Protein AF-A0A645APT9-F1 (afdb_monomer)

Secondary structure (DSSP, 8-state):
-EE--TTS--EEEEEGGG-HHIIIIIIIT-SS---GGGGSTT---EEE-EEEEE--EEETTTTEEEPPEEEE--BPPBSB--TTSTTB-TT--EEEETTEEEE---GGGGTEEETTTTEEE--HHHH-S-EEE-S-EEE--EEE-TTT--EEEPPPEEE-----SS--------HHHHHHHHHHHHHHHHHHHHH--

Mean predicted aligned error: 6.34 Å

Organism: NCBI:txid1076179

Solvent-accessible surface area (backbone atoms only — not comparable to full-atom values): 12090 Å² total; per-residue (Å²): 89,76,46,84,44,97,90,74,70,23,29,38,33,37,50,39,49,63,32,63,50,54,46,47,41,13,68,71,65,62,75,43,92,61,67,76,66,35,81,40,78,92,72,83,51,67,37,78,37,57,43,82,75,40,72,59,41,76,41,80,90,80,70,44,72,47,67,63,36,70,43,72,70,24,65,50,38,73,52,33,66,48,87,87,47,93,70,46,33,93,75,36,29,31,37,79,53,96,95,46,76,49,76,63,76,65,55,64,84,72,40,34,76,35,76,42,73,36,22,22,53,57,60,42,89,81,69,39,96,44,82,39,80,55,81,60,46,77,46,68,57,73,48,83,40,90,90,69,75,44,76,52,72,52,78,66,44,79,46,67,75,78,70,48,94,68,81,94,80,82,89,73,86,54,76,62,54,56,56,52,54,52,50,50,53,51,52,56,49,52,46,44,78,71,67,67,122

Sequence (197 aa):
MIKIDKNGDSRILIDAYYDSFSYHYGKLLGFIDYNNDFSKNNTGIFTPIYLALNRGLFLPVDKISLPFEKYETGKLLSGNGNPKSKEYNSLTDYALKDNVLEIRIPWALLNVMDPSQKMVMDDLYKYGIKPYSIEGFYSGLIILSEEKKQLINNDMIFYSWNNWEEPQYHERLKKSYYVMKDYYKYISKYFKDKLGE

Nearest PDB structures (foldseek):
  6i9r-assembly1_a  TM=2.570E-01  e=6.044E+00  Homo sapiens
  9b3i-assembly1_E  TM=2.483E-01  e=7.283E+00  Saccharomyces cerevisiae

Foldseek 3Di:
DWDDDPVQFTWQWDQLQQQLCLCPCPVPVNQDPHDPCSVPPPPPDTHFHKDWPDGFDQDPVVRDTDHTDIDRPGRAAEWDCDLPDPGHDVRHQWYDDDPDIDGHDDCVSVQQPDLLQQWGQDRCNPPNRDTDHDQFDWDWDWDADPVPNDTPTDGTDTDGDHRDPDDDDDDDDDPVVVVVVVVVVVVVVVCCVPVPD

Radius of gyration: 23.36 Å; Cα contacts (8 Å, |Δi|>4): 284; chains: 1; bounding box: 48×65×63 Å

Structure (mmCIF, N/CA/C/O backbone):
data_AF-A0A645APT9-F1
#
_entry.id   AF-A0A645APT9-F1
#
loop_
_atom_site.group_PDB
_atom_site.id
_atom_site.type_symbol
_atom_site.label_atom_id
_atom_site.label_alt_id
_atom_site.label_comp_id
_atom_site.label_asym_id
_atom_site.label_entity_id
_atom_site.label_seq_id
_atom_site.pdbx_PDB_ins_code
_atom_site.Cartn_x
_atom_site.Cartn_y
_atom_site.Cartn_z
_atom_site.occupancy
_atom_site.B_iso_or_equiv
_atom_site.auth_seq_id
_atom_site.auth_comp_id
_atom_site.auth_asym_id
_atom_site.auth_atom_id
_atom_site.pdbx_PDB_model_num
ATOM 1 N N . MET A 1 1 ? 3.368 -11.187 -5.169 1.00 92.19 1 MET A N 1
ATOM 2 C CA . MET A 1 1 ? 3.486 -12.356 -4.269 1.00 92.19 1 MET A CA 1
ATOM 3 C C . MET A 1 1 ? 3.323 -11.908 -2.825 1.00 92.19 1 MET A C 1
ATOM 5 O O . MET A 1 1 ? 3.922 -10.914 -2.447 1.00 92.19 1 MET A O 1
ATOM 9 N N . ILE A 1 2 ? 2.546 -12.627 -2.017 1.00 94.12 2 ILE A N 1
ATOM 10 C CA . ILE A 1 2 ? 2.418 -12.363 -0.577 1.00 94.12 2 ILE A CA 1
ATOM 11 C C . ILE A 1 2 ? 3.064 -13.532 0.159 1.00 94.12 2 ILE A C 1
ATOM 13 O O . ILE A 1 2 ? 2.682 -14.680 -0.057 1.00 94.12 2 ILE A O 1
ATOM 17 N N . LYS A 1 3 ? 4.049 -13.244 1.006 1.00 94.00 3 LYS A N 1
ATOM 18 C CA . LYS A 1 3 ? 4.723 -14.220 1.861 1.00 94.00 3 LYS A CA 1
ATOM 19 C C . LYS A 1 3 ? 4.275 -13.988 3.298 1.00 94.00 3 LYS A C 1
ATOM 21 O O . LYS A 1 3 ? 4.430 -12.881 3.806 1.00 94.00 3 LYS A O 1
ATOM 26 N N . ILE A 1 4 ? 3.775 -15.032 3.952 1.00 92.44 4 ILE A N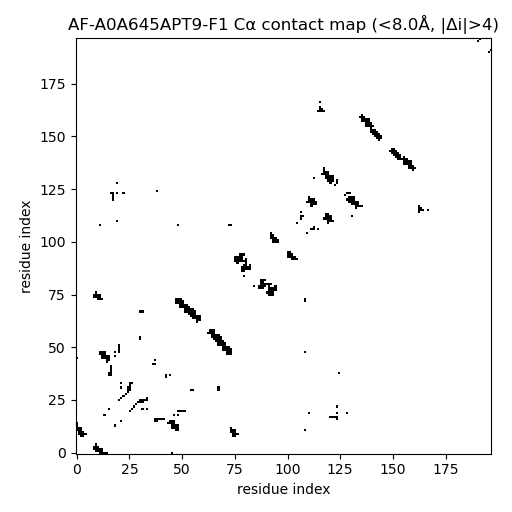 1
ATOM 27 C CA . ILE A 1 4 ? 3.509 -15.040 5.393 1.00 92.44 4 ILE A CA 1
ATOM 28 C C . ILE A 1 4 ? 4.487 -16.013 6.047 1.00 92.44 4 ILE A C 1
ATOM 30 O O . ILE A 1 4 ? 4.552 -17.178 5.661 1.00 92.44 4 ILE A O 1
ATOM 34 N N . ASP A 1 5 ? 5.269 -15.523 7.003 1.00 86.62 5 ASP A N 1
ATOM 35 C CA . ASP A 1 5 ? 6.334 -16.267 7.670 1.00 86.62 5 ASP A CA 1
ATOM 36 C C . ASP A 1 5 ? 6.102 -16.286 9.185 1.00 86.62 5 ASP A C 1
ATOM 38 O O . ASP A 1 5 ? 5.919 -15.237 9.808 1.00 86.62 5 ASP A O 1
ATOM 42 N N . LYS A 1 6 ? 6.151 -17.479 9.791 1.00 75.69 6 LYS A N 1
ATOM 43 C CA . LYS A 1 6 ? 6.008 -17.656 11.246 1.00 75.69 6 LYS A CA 1
ATOM 44 C C . LYS A 1 6 ? 7.131 -16.971 12.036 1.00 75.69 6 LYS A C 1
ATOM 46 O O . LYS A 1 6 ? 6.930 -16.630 13.196 1.00 75.69 6 LYS A O 1
ATOM 51 N N . ASN A 1 7 ? 8.296 -16.764 11.417 1.00 77.06 7 ASN A N 1
ATOM 52 C CA . ASN A 1 7 ? 9.495 -16.223 12.060 1.00 77.06 7 ASN A CA 1
ATOM 53 C C . ASN A 1 7 ? 9.613 -14.690 11.948 1.00 77.06 7 ASN A C 1
ATOM 55 O O . ASN A 1 7 ? 10.631 -14.131 12.350 1.00 77.06 7 ASN A O 1
ATOM 59 N N . GLY A 1 8 ? 8.589 -13.997 11.428 1.00 72.81 8 GLY A N 1
ATOM 60 C CA . GLY A 1 8 ? 8.522 -12.530 11.471 1.00 72.81 8 GLY A CA 1
ATOM 61 C C . GLY A 1 8 ? 9.039 -11.794 10.231 1.00 72.81 8 GLY A C 1
ATOM 62 O O . GLY A 1 8 ? 9.452 -10.644 10.344 1.00 72.81 8 GLY A O 1
ATOM 63 N N . ASP A 1 9 ? 8.970 -12.414 9.049 1.00 88.06 9 ASP A N 1
ATOM 64 C CA . ASP A 1 9 ? 9.361 -11.799 7.770 1.00 88.06 9 ASP A CA 1
ATOM 65 C C . ASP A 1 9 ? 8.244 -11.831 6.709 1.00 88.06 9 ASP A C 1
ATOM 67 O O . ASP A 1 9 ? 8.441 -12.179 5.539 1.00 88.06 9 ASP A O 1
ATOM 71 N N . SER A 1 10 ? 7.028 -11.515 7.152 1.00 95.06 10 SER A N 1
ATOM 72 C CA . SER A 1 10 ? 5.844 -11.457 6.295 1.00 95.06 10 SER A CA 1
ATOM 73 C C . SER A 1 10 ? 5.842 -10.180 5.458 1.00 95.06 10 SER A C 1
ATOM 75 O O . SER A 1 10 ? 6.017 -9.080 5.984 1.00 95.06 10 SER A O 1
ATOM 77 N N . ARG A 1 11 ? 5.639 -10.311 4.144 1.00 96.19 11 ARG A N 1
ATOM 78 C CA . ARG A 1 11 ? 5.695 -9.182 3.210 1.00 9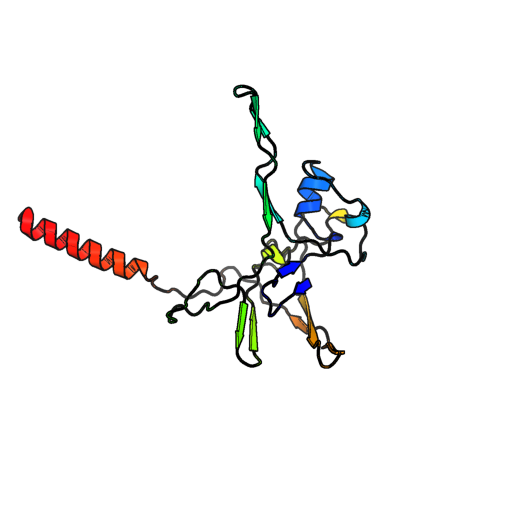6.19 11 ARG A CA 1
ATOM 79 C C . ARG A 1 11 ? 4.947 -9.424 1.902 1.00 96.19 11 ARG A C 1
ATOM 81 O O . ARG A 1 11 ? 4.768 -10.561 1.468 1.00 96.19 11 ARG A O 1
ATOM 88 N N . ILE A 1 12 ? 4.587 -8.336 1.239 1.00 97.06 12 ILE A N 1
ATOM 89 C CA . ILE A 1 12 ? 4.115 -8.288 -0.141 1.00 97.06 12 ILE A CA 1
ATOM 90 C C . ILE A 1 12 ? 5.274 -7.849 -1.030 1.00 97.06 12 ILE A C 1
ATOM 92 O O . ILE A 1 12 ? 5.950 -6.855 -0.767 1.00 97.06 12 ILE A O 1
ATOM 96 N N . LEU A 1 13 ? 5.489 -8.618 -2.086 1.00 97.00 13 LEU A N 1
ATOM 97 C CA . LEU A 1 13 ? 6.463 -8.364 -3.131 1.00 97.00 13 LEU A CA 1
ATOM 98 C C . LEU A 1 13 ? 5.732 -8.184 -4.457 1.00 97.00 13 LEU A C 1
ATOM 100 O O . LEU A 1 13 ? 4.727 -8.858 -4.716 1.00 97.00 13 LEU A O 1
ATOM 104 N N . ILE A 1 14 ? 6.263 -7.324 -5.309 1.00 96.81 14 ILE A N 1
ATOM 105 C CA . ILE A 1 14 ? 5.733 -7.061 -6.643 1.00 96.81 14 ILE A CA 1
ATOM 106 C C . ILE A 1 14 ? 6.639 -7.701 -7.689 1.00 96.81 14 ILE A C 1
ATOM 108 O O . ILE A 1 14 ? 7.842 -7.823 -7.468 1.00 96.81 14 ILE A O 1
ATOM 112 N N . ASP A 1 15 ? 6.064 -8.173 -8.792 1.00 97.06 15 ASP A N 1
ATOM 113 C CA . ASP A 1 15 ? 6.877 -8.560 -9.945 1.00 97.06 15 ASP A CA 1
ATOM 114 C C . ASP A 1 15 ? 7.583 -7.304 -10.472 1.00 97.06 15 ASP A C 1
ATOM 116 O O . ASP A 1 15 ? 6.953 -6.255 -10.621 1.00 97.06 15 ASP A O 1
ATOM 120 N N . ALA A 1 16 ? 8.889 -7.394 -10.716 1.00 97.12 16 ALA A N 1
ATOM 121 C CA . ALA A 1 16 ? 9.710 -6.242 -11.066 1.00 97.12 16 ALA A CA 1
ATOM 122 C C . ALA A 1 16 ? 9.235 -5.512 -12.338 1.00 97.12 16 ALA A C 1
ATOM 124 O O . ALA A 1 16 ? 9.441 -4.303 -12.455 1.00 97.12 16 ALA A O 1
ATOM 125 N N . TYR A 1 17 ? 8.556 -6.212 -13.257 1.00 97.31 17 TYR A N 1
ATOM 126 C CA . TYR A 1 17 ? 7.948 -5.608 -14.446 1.00 97.31 17 TYR A CA 1
ATOM 127 C C . TYR A 1 17 ? 6.822 -4.623 -14.106 1.00 97.31 17 TYR A C 1
ATOM 129 O O . TYR A 1 17 ? 6.603 -3.641 -14.812 1.00 97.31 17 TYR A O 1
ATOM 137 N N . TYR A 1 18 ? 6.131 -4.852 -12.993 1.00 96.88 18 TYR A N 1
ATOM 138 C CA . TYR A 1 18 ? 4.999 -4.046 -12.544 1.00 96.88 18 TYR A CA 1
ATOM 139 C C . TYR A 1 18 ? 5.361 -3.092 -11.394 1.00 96.88 18 TYR A C 1
ATOM 141 O O . TYR A 1 18 ? 4.489 -2.407 -10.859 1.00 96.88 18 TYR A O 1
ATOM 149 N N . ASP A 1 19 ? 6.638 -3.002 -11.012 1.00 97.00 19 ASP A N 1
ATOM 150 C CA . ASP A 1 19 ? 7.111 -2.101 -9.961 1.00 97.00 19 ASP A CA 1
ATOM 151 C C . ASP A 1 19 ? 7.121 -0.633 -10.427 1.00 97.00 19 ASP A C 1
ATOM 153 O O . ASP A 1 19 ? 8.088 -0.137 -11.018 1.00 97.00 19 ASP A O 1
ATOM 157 N N . SER A 1 20 ? 6.048 0.096 -10.107 1.00 96.00 20 SER A N 1
ATOM 158 C CA . SER A 1 20 ? 5.905 1.512 -10.458 1.00 96.00 20 SER A CA 1
ATOM 159 C C . SER A 1 20 ? 6.968 2.399 -9.806 1.00 96.00 20 SER A C 1
ATOM 161 O O . SER A 1 20 ? 7.311 3.443 -10.362 1.00 96.00 20 SER A O 1
ATOM 163 N N . PHE A 1 21 ? 7.504 2.009 -8.643 1.00 96.56 21 PHE A N 1
ATOM 164 C CA . PHE A 1 21 ? 8.548 2.767 -7.958 1.00 96.56 21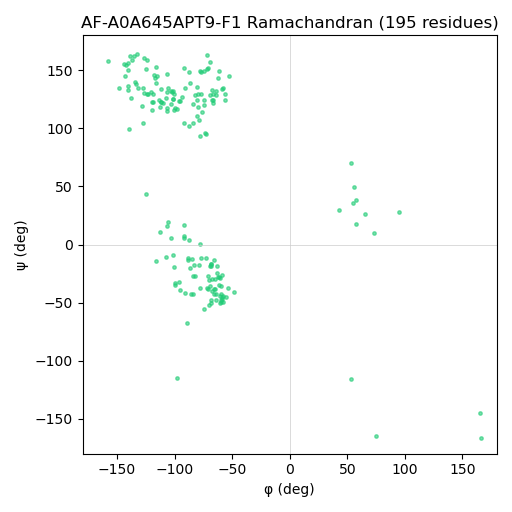 PHE A CA 1
ATOM 165 C C . PHE A 1 21 ? 9.861 2.686 -8.739 1.00 96.56 21 PHE A C 1
ATOM 167 O O . PHE A 1 21 ? 10.436 3.723 -9.077 1.00 96.56 21 PHE A O 1
ATOM 174 N N . SER A 1 22 ? 10.305 1.473 -9.080 1.00 96.62 22 SER A N 1
ATOM 175 C CA . SER A 1 22 ? 11.535 1.266 -9.857 1.00 96.62 22 SER A CA 1
ATOM 176 C C . SER A 1 22 ? 11.412 1.820 -11.278 1.00 96.62 22 SER A C 1
ATOM 178 O O . SER A 1 22 ? 12.347 2.446 -11.784 1.00 96.62 22 SER A O 1
ATOM 180 N N . TYR A 1 23 ? 10.239 1.672 -11.900 1.00 97.12 23 TYR A N 1
ATOM 181 C CA . TYR A 1 23 ? 9.937 2.268 -13.199 1.00 97.12 23 TYR A CA 1
ATOM 182 C C . TYR A 1 23 ? 10.027 3.802 -13.161 1.00 97.12 23 TYR A C 1
ATOM 184 O O . TYR A 1 23 ? 10.717 4.417 -13.973 1.00 97.12 23 TYR A O 1
ATOM 192 N N . HIS A 1 24 ? 9.376 4.454 -12.198 1.00 96.19 24 HIS A N 1
ATOM 193 C CA . HIS A 1 24 ? 9.341 5.913 -12.162 1.00 96.19 24 HIS A CA 1
ATOM 194 C C . HIS A 1 24 ? 10.673 6.519 -11.701 1.00 96.19 24 HIS A C 1
ATOM 196 O O . HIS A 1 24 ? 11.268 7.335 -12.405 1.00 96.19 24 HIS A O 1
ATOM 202 N N . TYR A 1 25 ? 11.165 6.116 -10.529 1.00 96.38 25 TYR A N 1
ATOM 203 C CA . TYR A 1 25 ? 12.331 6.745 -9.910 1.00 96.38 25 TYR A CA 1
ATOM 204 C C . TYR A 1 25 ? 13.659 6.226 -10.460 1.00 96.38 25 TYR A C 1
ATOM 206 O O . TYR A 1 25 ? 14.633 6.973 -10.461 1.00 96.38 25 TYR A O 1
ATOM 214 N N . GLY A 1 26 ? 13.705 4.985 -10.950 1.00 95.69 26 GLY A N 1
ATOM 215 C CA . GLY A 1 26 ? 14.889 4.408 -11.585 1.00 95.69 26 GLY A CA 1
ATOM 216 C C . GLY A 1 26 ? 14.915 4.675 -13.085 1.00 95.69 26 GLY A C 1
ATOM 217 O O . GLY A 1 26 ? 15.745 5.441 -13.567 1.00 95.69 26 GLY A O 1
ATOM 218 N N . LYS A 1 27 ? 13.982 4.073 -13.835 1.00 96.50 27 LYS A N 1
ATOM 219 C CA . LYS A 1 27 ? 14.009 4.102 -15.308 1.00 96.50 27 LYS A CA 1
ATOM 220 C C . LYS A 1 27 ? 13.744 5.483 -15.905 1.00 96.50 27 LYS A C 1
ATOM 222 O O . LYS A 1 27 ? 14.452 5.868 -16.833 1.00 96.50 27 LYS A O 1
ATOM 227 N N . LEU A 1 28 ? 12.709 6.188 -15.443 1.00 96.00 28 LEU A N 1
ATOM 228 C CA . LEU A 1 28 ? 12.308 7.466 -16.046 1.00 96.00 28 LEU A CA 1
ATOM 229 C C . LEU A 1 28 ? 13.114 8.655 -15.519 1.00 96.00 28 LEU A C 1
ATOM 231 O O . LEU A 1 28 ? 13.490 9.524 -16.300 1.00 96.00 28 LEU A O 1
ATOM 235 N N . LEU A 1 29 ? 13.349 8.710 -14.205 1.00 94.69 29 LEU A N 1
ATOM 236 C CA . LEU A 1 29 ? 13.967 9.872 -13.557 1.00 94.69 29 LEU A CA 1
ATOM 237 C C . LEU A 1 29 ? 15.458 9.705 -13.244 1.00 94.69 29 LEU A C 1
ATOM 239 O O . LEU A 1 29 ? 16.133 10.711 -13.041 1.00 94.69 29 LEU A O 1
ATOM 243 N N . GLY A 1 30 ? 15.980 8.475 -13.188 1.00 93.69 30 GLY A N 1
ATOM 244 C CA . GLY A 1 30 ? 17.393 8.226 -12.885 1.00 93.69 30 GLY A CA 1
ATOM 245 C C . GLY A 1 30 ? 17.821 8.627 -11.468 1.00 93.69 30 GLY A C 1
ATOM 246 O O . GLY A 1 30 ? 18.986 8.945 -11.251 1.00 93.69 30 GLY A O 1
ATOM 247 N N . PHE A 1 31 ? 16.898 8.649 -10.501 1.00 92.75 31 PHE A N 1
ATOM 248 C CA . PHE A 1 31 ? 17.199 8.975 -9.101 1.00 92.75 31 PHE A CA 1
ATOM 249 C C . PHE A 1 31 ? 17.726 7.792 -8.288 1.00 92.75 31 PHE A C 1
ATOM 251 O O . PHE A 1 31 ? 18.287 7.999 -7.213 1.00 92.75 31 PHE A O 1
ATOM 258 N N . ILE A 1 32 ? 17.534 6.569 -8.775 1.00 93.44 32 ILE A N 1
ATOM 259 C CA . ILE A 1 32 ? 18.053 5.341 -8.170 1.00 93.44 32 ILE A CA 1
ATOM 260 C C . ILE A 1 32 ? 18.618 4.432 -9.260 1.00 93.44 32 ILE A C 1
ATOM 262 O O . ILE A 1 32 ? 18.214 4.529 -10.422 1.00 93.44 32 ILE A O 1
ATOM 266 N N . ASP A 1 33 ? 19.500 3.513 -8.872 1.00 93.31 33 ASP A N 1
ATOM 267 C CA . ASP A 1 33 ? 19.984 2.470 -9.774 1.00 93.31 33 ASP A CA 1
ATOM 268 C C . ASP A 1 33 ? 18.814 1.637 -10.306 1.00 93.31 33 ASP A C 1
ATOM 270 O O . ASP A 1 33 ? 17.925 1.218 -9.558 1.00 93.31 33 ASP A O 1
ATOM 274 N N . TYR A 1 34 ? 18.828 1.386 -11.612 1.00 95.94 34 TYR A N 1
ATOM 27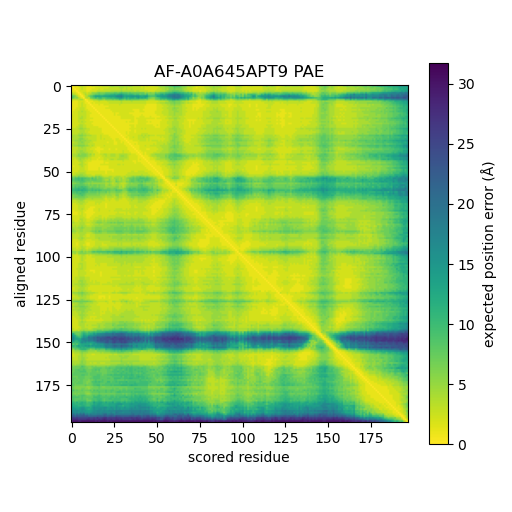5 C CA . TYR A 1 34 ? 17.778 0.652 -12.302 1.00 95.94 34 TYR A CA 1
ATOM 276 C C . TYR A 1 34 ? 18.341 -0.617 -12.942 1.00 95.94 34 TYR A C 1
ATOM 278 O O . TYR A 1 34 ? 19.242 -0.564 -13.780 1.00 95.94 34 TYR A O 1
ATOM 286 N N . ASN A 1 35 ? 17.783 -1.767 -12.565 1.00 95.75 35 ASN A N 1
ATOM 287 C CA . ASN A 1 35 ? 18.114 -3.039 -13.190 1.00 95.75 35 ASN A CA 1
ATOM 288 C C . ASN A 1 35 ? 17.350 -3.185 -14.518 1.00 95.75 35 ASN A C 1
ATOM 290 O O . ASN A 1 35 ? 16.123 -3.247 -14.534 1.00 95.75 35 ASN A O 1
ATOM 294 N N . ASN A 1 36 ? 18.077 -3.301 -15.632 1.00 95.12 36 ASN A N 1
ATOM 295 C CA . ASN A 1 36 ? 17.487 -3.450 -16.966 1.00 95.12 36 ASN A CA 1
ATOM 296 C C . ASN A 1 36 ? 16.661 -4.734 -17.155 1.00 95.12 36 ASN A C 1
ATOM 298 O O . ASN A 1 36 ? 15.831 -4.781 -18.060 1.00 95.12 36 ASN A O 1
ATOM 302 N N . ASP A 1 37 ? 16.830 -5.754 -16.312 1.00 96.12 37 ASP A N 1
ATOM 303 C CA . ASP A 1 37 ? 15.967 -6.937 -16.353 1.00 96.12 37 ASP A CA 1
ATOM 304 C C . ASP A 1 37 ? 14.536 -6.635 -15.889 1.00 96.12 37 ASP A C 1
ATOM 306 O O . ASP A 1 37 ? 13.619 -7.362 -16.260 1.00 96.12 37 ASP A O 1
ATOM 310 N N . PHE A 1 38 ? 14.304 -5.526 -15.177 1.00 96.38 38 PHE A N 1
ATOM 311 C CA . PHE A 1 38 ? 12.963 -5.132 -14.734 1.00 96.38 38 PHE A CA 1
ATOM 312 C C . PHE A 1 38 ? 12.052 -4.720 -15.899 1.00 96.38 38 PHE A C 1
ATOM 314 O O . PHE A 1 38 ? 10.841 -4.717 -15.737 1.00 96.38 38 PHE A O 1
ATOM 321 N N . SER A 1 39 ? 12.585 -4.426 -17.094 1.00 95.75 39 SER A N 1
ATOM 322 C CA . SER A 1 39 ? 11.756 -4.181 -18.288 1.00 95.75 39 SER A CA 1
ATOM 323 C C . SER A 1 39 ? 11.409 -5.446 -19.073 1.00 95.75 39 SER A C 1
ATOM 325 O O . SER A 1 39 ? 10.829 -5.355 -20.153 1.00 95.75 39 SER A O 1
ATOM 327 N N . LYS A 1 40 ? 11.797 -6.628 -18.585 1.00 96.38 40 LYS A N 1
ATOM 328 C CA . LYS A 1 40 ? 11.462 -7.912 -19.204 1.00 96.38 40 LYS A CA 1
ATOM 329 C C . LYS A 1 40 ? 10.314 -8.545 -18.424 1.00 96.38 40 LYS A C 1
ATOM 331 O O . LYS A 1 40 ? 10.407 -8.720 -17.212 1.00 96.38 40 LYS A O 1
ATOM 336 N N . ASN A 1 41 ? 9.239 -8.888 -19.124 1.00 93.94 41 ASN A N 1
ATOM 337 C CA . ASN A 1 41 ? 8.104 -9.581 -18.523 1.00 93.94 41 ASN A CA 1
ATOM 338 C C . ASN A 1 41 ? 8.475 -11.048 -18.207 1.00 93.94 41 ASN A C 1
ATOM 340 O O . ASN A 1 41 ? 9.305 -11.636 -18.904 1.00 93.94 41 ASN A O 1
ATOM 344 N N . ASN A 1 42 ? 7.848 -11.640 -17.188 1.00 92.56 42 ASN A N 1
ATOM 345 C CA . ASN A 1 42 ? 8.008 -13.040 -16.773 1.00 92.56 42 ASN A CA 1
ATOM 346 C C . ASN A 1 42 ? 9.447 -13.454 -16.418 1.00 92.56 42 ASN A C 1
ATOM 348 O O . ASN A 1 42 ? 9.875 -14.571 -16.709 1.00 92.56 42 ASN A O 1
ATOM 352 N N . THR A 1 43 ? 10.210 -12.574 -15.767 1.00 95.50 43 THR A N 1
ATOM 353 C CA . THR A 1 43 ? 11.566 -12.907 -15.288 1.00 95.50 43 THR A CA 1
ATOM 354 C C . THR A 1 43 ? 11.568 -13.723 -13.996 1.00 95.50 43 THR A C 1
ATOM 356 O O . THR A 1 43 ? 12.586 -14.322 -13.656 1.00 95.50 43 THR A O 1
ATOM 359 N N . GLY A 1 44 ? 10.452 -13.736 -13.257 1.00 94.75 44 GLY A N 1
ATOM 360 C CA . GLY A 1 44 ? 10.374 -14.329 -11.919 1.00 94.75 44 GLY A CA 1
ATOM 361 C C . GLY A 1 44 ? 11.084 -13.504 -10.841 1.00 94.75 44 GLY A C 1
ATOM 362 O O . GLY A 1 44 ? 11.260 -13.981 -9.719 1.00 94.75 44 GLY A O 1
ATOM 363 N N . ILE A 1 45 ? 11.502 -12.275 -11.162 1.00 96.75 45 ILE A N 1
ATOM 364 C CA . ILE A 1 45 ? 12.131 -11.362 -10.211 1.00 96.75 45 ILE A CA 1
ATOM 365 C C . ILE A 1 45 ? 11.035 -10.624 -9.447 1.00 96.75 45 ILE A C 1
ATOM 367 O O . ILE A 1 45 ? 10.239 -9.891 -10.029 1.00 96.75 45 ILE A O 1
ATOM 371 N N . PHE A 1 46 ? 11.040 -10.780 -8.126 1.00 96.75 46 PHE A N 1
ATOM 372 C CA . PHE A 1 46 ? 10.146 -10.060 -7.227 1.00 96.75 46 PHE A CA 1
ATOM 373 C C . PHE A 1 46 ? 10.931 -9.067 -6.372 1.00 96.75 46 PHE A C 1
ATOM 375 O O . PHE A 1 46 ? 11.959 -9.421 -5.790 1.00 96.75 46 PHE A O 1
ATOM 382 N N . THR A 1 47 ? 10.434 -7.838 -6.262 1.00 96.44 47 THR A N 1
ATOM 383 C CA . THR A 1 47 ? 11.055 -6.760 -5.485 1.00 96.44 47 THR A CA 1
ATOM 384 C C . THR A 1 47 ? 10.165 -6.329 -4.317 1.00 96.44 47 THR A C 1
ATOM 386 O O . THR A 1 47 ? 8.939 -6.487 -4.360 1.00 96.44 47 THR A O 1
ATOM 389 N N . PRO A 1 48 ? 10.752 -5.794 -3.231 1.00 97.12 48 PRO A N 1
ATOM 390 C CA . PRO A 1 48 ? 9.983 -5.099 -2.210 1.00 97.12 48 PRO A CA 1
ATOM 391 C C . PRO A 1 48 ? 9.295 -3.862 -2.784 1.00 97.12 48 PRO A C 1
ATOM 393 O O . PRO A 1 48 ? 9.877 -3.140 -3.592 1.00 97.12 48 PRO A O 1
ATOM 396 N N . ILE A 1 49 ? 8.079 -3.591 -2.317 1.00 97.31 49 ILE A N 1
ATOM 397 C CA . ILE A 1 49 ? 7.330 -2.396 -2.711 1.00 97.31 49 ILE A CA 1
ATOM 398 C C . ILE A 1 49 ? 7.842 -1.213 -1.889 1.00 97.31 49 ILE A C 1
ATOM 400 O O . ILE A 1 49 ? 7.842 -1.263 -0.655 1.00 97.31 49 ILE A O 1
ATOM 404 N N . TYR A 1 50 ? 8.280 -0.155 -2.572 1.00 97.44 50 TYR A N 1
ATOM 405 C CA . TYR A 1 50 ? 8.817 1.049 -1.943 1.00 97.44 50 TYR A CA 1
ATOM 406 C C . TYR A 1 50 ? 7.948 2.280 -2.209 1.00 97.44 50 TYR A C 1
ATOM 408 O O . TYR A 1 50 ? 7.421 2.475 -3.301 1.00 97.44 50 TYR A O 1
ATOM 416 N N . LEU A 1 51 ? 7.871 3.158 -1.211 1.00 96.00 51 LEU A N 1
ATOM 417 C CA . LEU A 1 51 ? 7.371 4.523 -1.331 1.00 96.00 51 LEU A CA 1
ATOM 418 C C . LEU A 1 51 ? 8.550 5.494 -1.264 1.00 96.00 51 LEU A C 1
ATOM 420 O O . LEU A 1 51 ? 9.369 5.400 -0.350 1.00 96.00 51 LEU A O 1
ATOM 424 N N . ALA A 1 52 ? 8.630 6.438 -2.201 1.00 95.69 52 ALA A N 1
ATOM 425 C CA . ALA A 1 52 ? 9.595 7.530 -2.118 1.00 95.69 52 ALA A CA 1
ATOM 426 C C . ALA A 1 52 ? 9.145 8.540 -1.055 1.00 95.69 52 ALA A C 1
ATOM 428 O O . ALA A 1 52 ? 8.035 9.065 -1.131 1.00 95.69 52 ALA A O 1
ATOM 429 N N . LEU A 1 53 ? 10.013 8.815 -0.083 1.00 94.94 53 LEU A N 1
ATOM 430 C CA . LEU A 1 53 ? 9.791 9.824 0.954 1.00 94.94 53 LEU A CA 1
ATOM 431 C C . LEU A 1 53 ? 10.433 11.159 0.579 1.00 94.94 53 LEU A C 1
ATOM 433 O O . LEU A 1 53 ? 9.842 12.213 0.799 1.00 94.94 53 LEU A O 1
ATOM 437 N N . ASN A 1 54 ? 11.621 11.107 -0.025 1.00 91.19 54 ASN A N 1
ATOM 438 C CA . ASN A 1 54 ? 12.339 12.289 -0.473 1.00 91.19 54 ASN A CA 1
ATOM 439 C C . ASN A 1 54 ? 13.059 12.027 -1.796 1.00 91.19 54 ASN A C 1
ATOM 441 O O . ASN A 1 54 ? 13.587 10.938 -2.028 1.00 91.19 54 ASN A O 1
ATOM 445 N N . ARG A 1 55 ? 13.120 13.052 -2.648 1.00 87.31 55 ARG A N 1
ATOM 446 C CA . ARG A 1 55 ? 13.990 13.054 -3.828 1.00 87.31 55 ARG A CA 1
ATOM 447 C C . ARG A 1 55 ? 15.359 13.560 -3.382 1.00 87.31 55 ARG A C 1
ATOM 449 O O . ARG A 1 55 ? 15.427 14.509 -2.607 1.00 87.31 55 ARG A O 1
ATOM 456 N N . GLY A 1 56 ? 16.437 12.953 -3.874 1.00 86.56 56 GLY A N 1
ATOM 457 C CA . GLY A 1 56 ? 17.775 13.476 -3.604 1.00 86.56 56 GLY A CA 1
ATOM 458 C C . GLY A 1 56 ? 17.871 14.936 -4.059 1.00 86.56 56 GLY A C 1
ATOM 459 O O . GLY A 1 56 ? 17.460 15.257 -5.175 1.00 86.56 56 GLY A O 1
ATOM 460 N N . LEU A 1 57 ? 18.355 15.824 -3.191 1.00 90.06 57 LEU A N 1
ATOM 461 C CA . LEU A 1 57 ? 18.365 17.267 -3.435 1.00 90.06 57 LEU A CA 1
ATOM 462 C C . LEU A 1 57 ? 19.663 17.890 -2.935 1.00 90.06 57 LEU A C 1
ATOM 464 O O . LEU A 1 57 ? 20.066 17.664 -1.798 1.00 90.06 57 LEU A O 1
ATOM 468 N N . PHE A 1 58 ? 20.280 18.731 -3.761 1.00 92.62 58 PHE A N 1
ATOM 469 C CA . PHE A 1 58 ? 21.391 19.576 -3.339 1.00 92.62 58 PHE A CA 1
ATOM 470 C C . PHE A 1 58 ? 20.882 20.963 -2.937 1.00 92.62 58 PHE A C 1
ATOM 472 O O . PHE A 1 58 ? 20.237 21.647 -3.731 1.00 92.62 58 PHE A O 1
ATOM 479 N N . LEU A 1 59 ? 21.186 21.377 -1.709 1.00 93.56 59 LEU A N 1
ATOM 480 C CA . LEU A 1 59 ? 20.897 22.698 -1.164 1.00 93.56 59 LEU A CA 1
ATOM 481 C C . LEU A 1 59 ? 22.112 23.606 -1.414 1.00 93.56 59 LEU A C 1
ATOM 483 O O . LEU A 1 59 ? 23.121 23.465 -0.723 1.00 93.56 59 LEU A O 1
ATOM 487 N N . PRO A 1 60 ? 22.064 24.538 -2.386 1.00 93.94 60 PRO A N 1
ATOM 488 C CA . PRO A 1 60 ? 23.249 25.285 -2.812 1.00 93.94 60 PRO A CA 1
ATOM 489 C C . PRO A 1 60 ? 23.746 26.291 -1.769 1.00 93.94 60 PRO A C 1
ATOM 491 O O . PRO A 1 60 ? 24.946 26.551 -1.703 1.00 93.94 60 PRO A O 1
ATOM 494 N N . VAL A 1 61 ? 22.839 26.844 -0.957 1.00 95.19 61 VAL A N 1
ATOM 495 C CA . VAL A 1 61 ? 23.172 27.804 0.109 1.00 95.19 61 VAL A CA 1
ATOM 496 C C . VAL A 1 61 ? 23.947 27.104 1.222 1.00 95.19 61 VAL A C 1
ATOM 498 O O . VAL A 1 61 ? 25.037 27.540 1.586 1.00 95.19 61 VAL A O 1
ATOM 501 N N . ASP A 1 62 ? 23.420 25.974 1.690 1.00 95.19 62 ASP A N 1
ATOM 502 C CA . ASP A 1 62 ? 24.002 25.219 2.802 1.00 95.19 62 ASP A CA 1
ATOM 503 C C . ASP A 1 62 ? 25.116 24.262 2.350 1.00 95.19 62 ASP A C 1
ATOM 505 O O . ASP A 1 62 ? 25.860 23.737 3.173 1.00 95.19 62 ASP A O 1
ATOM 509 N N . LYS A 1 63 ? 25.245 24.037 1.034 1.00 95.38 63 LYS A N 1
ATOM 510 C CA . LYS A 1 63 ? 26.132 23.042 0.405 1.00 95.38 63 LYS A CA 1
ATOM 511 C C . LYS A 1 63 ? 25.903 21.621 0.934 1.00 95.38 63 LYS A C 1
ATOM 513 O O . LYS A 1 63 ? 26.841 20.834 1.046 1.00 95.38 63 LYS A O 1
ATOM 518 N N . ILE A 1 64 ? 24.649 21.290 1.238 1.00 95.62 64 ILE A N 1
ATOM 519 C CA . ILE A 1 64 ? 24.238 19.982 1.762 1.00 95.62 64 ILE A CA 1
ATOM 520 C C . ILE A 1 64 ? 23.526 19.193 0.666 1.00 95.62 64 ILE A C 1
ATOM 522 O O . ILE A 1 64 ? 22.640 19.714 -0.007 1.00 95.62 64 ILE A O 1
ATOM 526 N N . SER A 1 65 ? 23.879 17.917 0.525 1.00 92.62 65 SER A N 1
ATOM 527 C CA . SER A 1 65 ? 23.146 16.959 -0.306 1.00 92.62 65 SER A CA 1
ATOM 528 C C . SER A 1 65 ? 22.251 16.099 0.580 1.00 92.62 65 SER A C 1
ATOM 530 O O . SER A 1 65 ? 22.748 15.329 1.401 1.00 92.62 65 SER A O 1
ATOM 532 N N . LEU A 1 66 ? 20.937 16.208 0.405 1.00 92.50 66 LEU A N 1
ATOM 533 C CA . LEU A 1 66 ? 19.962 15.299 0.996 1.00 92.50 66 LEU A CA 1
ATOM 534 C C . LEU A 1 66 ? 19.861 14.043 0.118 1.00 92.50 66 LEU A C 1
ATOM 536 O O . LEU A 1 66 ? 19.686 14.180 -1.098 1.00 92.50 66 LEU A O 1
ATOM 540 N N . PRO A 1 67 ? 19.977 12.831 0.686 1.00 92.50 67 PRO A N 1
ATOM 541 C CA . PRO A 1 67 ? 19.874 11.603 -0.089 1.00 92.50 67 PRO A CA 1
ATOM 542 C C . PRO A 1 67 ? 18.431 11.346 -0.540 1.00 92.50 67 PRO A C 1
ATOM 544 O O . PRO A 1 67 ? 17.471 11.895 0.002 1.00 92.50 67 PRO A O 1
ATOM 547 N N . PHE A 1 68 ? 18.280 10.469 -1.533 1.00 94.75 68 PHE A N 1
ATOM 548 C CA . PHE A 1 68 ? 16.980 9.888 -1.846 1.00 94.75 68 PHE A CA 1
ATOM 549 C C . PHE A 1 68 ? 16.541 8.993 -0.683 1.00 94.75 68 PHE A C 1
ATOM 551 O O . PHE A 1 68 ? 17.291 8.112 -0.259 1.00 94.75 68 PHE A O 1
ATOM 558 N N . GLU A 1 69 ? 15.319 9.182 -0.194 1.00 96.19 69 GLU A N 1
ATOM 559 C CA . GLU A 1 69 ? 14.774 8.390 0.908 1.00 96.19 69 GLU A CA 1
ATOM 560 C C . GLU A 1 69 ? 13.576 7.575 0.442 1.00 96.19 69 GLU A C 1
ATOM 562 O O . GLU A 1 69 ? 12.715 8.060 -0.297 1.00 96.19 69 GLU A O 1
ATOM 567 N N . LYS A 1 70 ? 13.507 6.324 0.899 1.00 96.62 70 LYS A N 1
ATOM 568 C CA . LYS A 1 70 ? 12.412 5.405 0.591 1.00 96.62 70 LYS A CA 1
ATOM 569 C C . LYS A 1 70 ? 12.026 4.561 1.791 1.00 96.62 70 LYS A C 1
ATOM 571 O O . LYS A 1 70 ? 12.849 4.292 2.662 1.00 96.62 70 LYS A O 1
ATOM 576 N N . TYR A 1 71 ? 10.788 4.090 1.783 1.00 96.69 71 TYR A N 1
ATOM 577 C CA . TYR A 1 71 ? 10.223 3.231 2.814 1.00 96.69 71 TYR A CA 1
ATOM 578 C C . TYR A 1 71 ? 9.613 1.972 2.197 1.00 96.69 71 TYR A C 1
ATOM 580 O O . TYR A 1 71 ? 8.921 2.065 1.188 1.00 96.69 71 TYR A O 1
ATOM 588 N N . GLU A 1 72 ? 9.874 0.799 2.778 1.00 96.81 72 GLU A N 1
ATOM 589 C CA . GLU A 1 72 ? 9.288 -0.468 2.320 1.00 96.81 72 GLU A CA 1
ATOM 590 C C . GLU A 1 72 ? 7.851 -0.590 2.834 1.00 96.81 72 GLU A C 1
ATOM 592 O O . GLU A 1 72 ? 7.629 -0.825 4.020 1.00 96.81 72 GLU A O 1
ATOM 597 N N . THR A 1 73 ? 6.874 -0.444 1.943 1.00 96.25 73 THR A N 1
ATOM 598 C CA . THR A 1 73 ? 5.441 -0.501 2.272 1.00 96.25 73 THR A CA 1
ATOM 599 C C . THR A 1 73 ? 4.873 -1.915 2.216 1.00 96.25 73 THR A C 1
ATOM 601 O O . THR A 1 73 ? 3.772 -2.153 2.700 1.00 96.25 73 THR A O 1
ATOM 604 N N . GLY A 1 74 ? 5.620 -2.859 1.638 1.00 96.19 74 GLY A N 1
ATOM 605 C CA . GLY A 1 74 ? 5.219 -4.259 1.544 1.00 96.19 74 GLY A CA 1
ATOM 606 C C . GLY A 1 74 ? 5.386 -5.059 2.839 1.00 96.19 74 GLY A C 1
ATOM 607 O O . GLY A 1 74 ? 4.885 -6.174 2.900 1.00 96.19 74 GLY A O 1
ATOM 608 N N . LYS A 1 75 ? 6.080 -4.555 3.867 1.00 96.06 75 LYS A N 1
ATOM 609 C CA . LYS A 1 75 ? 6.258 -5.281 5.140 1.00 96.06 75 LYS A CA 1
ATOM 610 C C . LYS A 1 75 ? 4.946 -5.368 5.910 1.00 96.06 75 LYS A C 1
ATOM 612 O O . LYS A 1 75 ? 4.320 -4.345 6.155 1.00 96.06 75 LYS A O 1
ATOM 617 N N . LEU A 1 76 ? 4.574 -6.580 6.319 1.00 95.56 76 LEU A N 1
ATOM 618 C CA . LEU A 1 76 ? 3.303 -6.854 6.982 1.00 95.56 76 LEU A CA 1
ATOM 619 C C . LEU A 1 76 ? 3.490 -7.040 8.486 1.00 95.56 76 LEU A C 1
ATOM 621 O O . LEU A 1 76 ? 4.325 -7.830 8.931 1.00 95.56 76 LEU A O 1
ATOM 625 N N . LEU A 1 77 ? 2.652 -6.369 9.272 1.00 94.19 77 LEU A N 1
ATOM 626 C CA . LEU A 1 77 ? 2.646 -6.468 10.725 1.00 94.19 77 LEU A CA 1
ATOM 627 C C . LEU A 1 77 ? 1.598 -7.475 11.214 1.00 94.19 77 LEU A C 1
ATOM 629 O O . LEU A 1 77 ? 0.401 -7.318 10.959 1.00 94.19 77 LEU A O 1
ATOM 633 N N . SER A 1 78 ? 2.031 -8.478 11.985 1.00 94.38 78 SER A N 1
ATOM 634 C CA . SER A 1 78 ? 1.100 -9.376 12.676 1.00 94.38 78 SER A CA 1
ATOM 635 C C . SER A 1 78 ? 0.518 -8.711 13.917 1.00 94.38 78 SER A C 1
ATOM 637 O O . SER A 1 78 ? 1.198 -7.947 14.604 1.00 94.38 78 SER A O 1
ATOM 639 N N . GLY A 1 79 ? -0.709 -9.056 14.286 1.00 93.75 79 GLY A N 1
ATOM 640 C CA . GLY A 1 79 ? 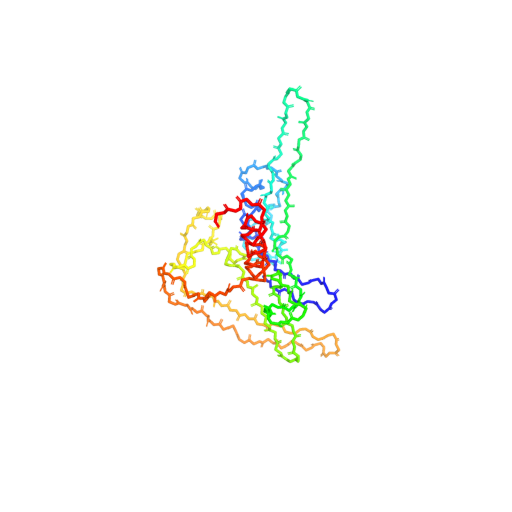-1.257 -8.629 15.569 1.00 93.75 79 GLY A CA 1
ATOM 641 C C . GLY A 1 79 ? -2.758 -8.817 15.667 1.00 93.75 79 GLY A C 1
ATOM 642 O O . GLY A 1 79 ? -3.314 -9.771 15.132 1.00 93.75 79 GLY A O 1
ATOM 643 N N . ASN A 1 80 ? -3.417 -7.894 16.366 1.00 94.81 80 ASN A N 1
ATOM 644 C CA . ASN A 1 80 ? -4.843 -7.962 16.634 1.00 94.81 80 ASN A CA 1
ATOM 645 C C . ASN A 1 80 ? -5.541 -6.661 16.221 1.00 94.81 80 ASN A C 1
ATOM 647 O O . ASN A 1 80 ? -5.495 -5.652 16.924 1.00 94.81 80 ASN A O 1
ATOM 651 N N . GLY A 1 81 ? -6.246 -6.701 15.090 1.00 92.81 81 GLY A N 1
ATOM 652 C CA . GLY A 1 81 ? -7.022 -5.571 14.579 1.00 92.81 81 GLY A CA 1
ATOM 653 C C . GLY A 1 81 ? -8.370 -5.347 15.277 1.00 92.81 81 GLY A C 1
ATOM 654 O O . GLY A 1 81 ? -9.088 -4.424 14.895 1.00 92.81 81 GLY A O 1
ATOM 655 N N . ASN A 1 82 ? -8.749 -6.151 16.283 1.00 92.06 82 ASN A N 1
ATOM 656 C CA . ASN A 1 82 ? -10.036 -6.025 16.972 1.00 92.06 82 ASN A CA 1
ATOM 657 C C . ASN A 1 82 ? -10.024 -4.842 17.958 1.00 92.06 82 ASN A C 1
ATOM 659 O O . ASN A 1 82 ? -9.365 -4.928 18.999 1.00 92.06 82 ASN A O 1
ATOM 663 N N . PRO A 1 83 ? -10.820 -3.775 17.740 1.00 91.19 83 PRO A N 1
ATOM 664 C CA . PRO A 1 83 ? -10.794 -2.591 18.598 1.00 91.19 83 PRO A CA 1
ATOM 665 C C . PRO A 1 83 ? -11.274 -2.804 20.038 1.00 91.19 83 PRO A C 1
ATOM 667 O O . PRO A 1 83 ? -11.077 -1.919 20.877 1.00 91.19 83 PRO A O 1
ATOM 670 N N . LYS A 1 84 ? -11.928 -3.940 20.321 1.00 90.31 84 LYS A N 1
ATOM 671 C CA . LYS A 1 84 ? -12.357 -4.354 21.667 1.00 90.31 84 LYS A CA 1
ATOM 672 C C . LYS A 1 84 ? -11.277 -5.147 22.417 1.00 90.31 84 LYS A C 1
ATOM 674 O O . LYS A 1 84 ? -11.427 -5.370 23.614 1.00 90.31 84 LYS A O 1
ATOM 679 N N . SER A 1 85 ? -10.207 -5.570 21.741 1.00 93.44 85 SER A N 1
ATOM 680 C CA . SER A 1 85 ? -9.102 -6.308 22.358 1.00 93.44 85 SER A CA 1
ATOM 681 C C . SER A 1 85 ? -8.209 -5.395 23.206 1.00 93.44 85 SER A C 1
ATOM 683 O O . SER A 1 85 ? -8.021 -4.213 22.898 1.00 93.44 85 SER A O 1
ATOM 685 N N . LYS A 1 86 ? -7.613 -5.955 24.267 1.00 92.38 86 LYS A N 1
ATOM 686 C CA . LYS A 1 86 ? -6.543 -5.284 25.026 1.00 92.38 86 LYS A CA 1
ATOM 687 C C . LYS A 1 86 ? -5.264 -5.143 24.195 1.00 92.38 86 LYS A C 1
ATOM 689 O O . LYS A 1 86 ? -4.559 -4.157 24.357 1.00 92.38 86 LYS A O 1
ATOM 694 N N . GLU A 1 87 ? -5.034 -6.070 23.269 1.00 94.31 87 GLU A N 1
ATOM 695 C CA . GLU A 1 87 ? -3.878 -6.117 22.362 1.00 94.31 87 GLU A CA 1
ATOM 696 C C . GLU A 1 87 ? -4.148 -5.403 21.027 1.00 94.31 87 GLU A C 1
ATOM 698 O O . GLU A 1 87 ? -3.459 -5.636 20.038 1.00 94.31 87 GLU A O 1
ATOM 703 N N . TYR A 1 88 ? -5.191 -4.567 20.970 1.00 93.62 88 TYR A N 1
ATOM 704 C CA . TYR A 1 88 ? -5.582 -3.881 19.743 1.00 93.62 88 TYR A CA 1
ATOM 705 C C . TYR A 1 88 ? -4.435 -3.050 19.159 1.00 93.62 88 TYR A C 1
ATOM 707 O O . TYR A 1 88 ? -3.953 -2.113 19.801 1.00 93.62 88 TYR A O 1
ATOM 715 N N . ASN A 1 89 ? -4.104 -3.321 17.900 1.00 93.81 89 ASN A N 1
ATOM 716 C CA . ASN A 1 89 ? -3.209 -2.516 17.089 1.00 93.81 89 ASN A CA 1
ATOM 717 C C . ASN A 1 89 ? -3.887 -2.179 15.752 1.00 93.81 89 ASN A C 1
ATOM 719 O O . ASN A 1 89 ? -4.225 -3.059 14.963 1.00 93.81 89 ASN A O 1
ATOM 723 N N . SER A 1 90 ? -4.087 -0.886 15.478 1.00 91.62 90 SER A N 1
ATOM 724 C CA . SER A 1 90 ? -4.702 -0.434 14.221 1.00 91.62 90 SER A CA 1
ATOM 725 C C . SER A 1 90 ? -3.825 -0.661 12.990 1.00 91.62 90 SER A C 1
ATOM 727 O O . SER A 1 90 ? -4.342 -0.585 11.881 1.00 91.62 90 SER A O 1
ATOM 729 N N . LEU A 1 91 ? -2.526 -0.893 13.194 1.00 94.06 91 LEU A N 1
ATOM 730 C CA . LEU A 1 91 ? -1.536 -1.137 12.145 1.00 94.06 91 LEU A CA 1
ATOM 731 C C . LEU A 1 91 ? -1.363 -2.630 11.831 1.00 94.06 91 LEU A C 1
ATOM 733 O O . LEU A 1 91 ? -0.464 -2.985 11.087 1.00 94.06 91 LEU A O 1
ATOM 737 N N . THR A 1 92 ? -2.165 -3.517 12.428 1.00 95.19 92 THR A N 1
ATOM 738 C CA . THR A 1 92 ? -2.132 -4.942 12.087 1.00 95.19 92 THR A CA 1
ATOM 739 C C . THR A 1 92 ? -2.613 -5.165 10.655 1.00 95.19 92 THR A C 1
ATOM 741 O O . THR A 1 92 ? -3.751 -4.819 10.325 1.00 95.19 92 THR A O 1
ATOM 744 N N . ASP A 1 93 ? -1.774 -5.817 9.854 1.00 95.69 93 ASP A N 1
ATOM 745 C CA . ASP A 1 93 ? -2.070 -6.191 8.471 1.00 95.69 93 ASP A CA 1
ATOM 746 C C . ASP A 1 93 ? -2.571 -7.628 8.357 1.00 95.69 93 ASP A C 1
ATOM 748 O O . ASP A 1 93 ? -3.402 -7.921 7.501 1.00 95.69 93 ASP A O 1
ATOM 752 N N . TYR A 1 94 ? -2.100 -8.533 9.218 1.00 95.44 94 TYR A N 1
ATOM 753 C CA . TYR A 1 94 ? -2.554 -9.921 9.211 1.00 95.44 94 TYR A CA 1
ATOM 754 C C . TYR A 1 94 ? -2.641 -10.532 10.610 1.00 95.44 94 TYR A C 1
ATOM 756 O O . TYR A 1 94 ? -1.960 -10.118 11.552 1.00 95.44 94 TYR A O 1
ATOM 764 N N . ALA A 1 95 ? -3.487 -11.548 10.733 1.00 94.06 95 ALA A N 1
ATOM 765 C CA . ALA A 1 95 ? -3.632 -12.358 11.929 1.00 94.06 95 ALA A CA 1
ATOM 766 C C . ALA A 1 95 ? -3.829 -13.821 11.531 1.00 94.06 95 ALA A C 1
ATOM 768 O O . ALA A 1 95 ? -4.596 -14.130 10.620 1.00 94.06 95 ALA A O 1
ATOM 769 N N . LEU A 1 96 ? -3.141 -14.719 12.232 1.00 90.19 96 LEU A N 1
ATOM 770 C CA . LEU A 1 96 ? -3.333 -16.156 12.105 1.00 90.19 96 LEU A CA 1
ATOM 771 C C . LEU A 1 96 ? -3.906 -16.673 13.419 1.00 90.19 96 LEU A C 1
ATOM 773 O O . LEU A 1 96 ? -3.311 -16.471 14.479 1.00 90.19 96 LEU A O 1
ATOM 777 N N . LYS A 1 97 ? -5.054 -17.341 13.347 1.00 88.88 97 LYS A N 1
ATOM 778 C CA . LYS A 1 97 ? -5.638 -18.038 14.487 1.00 88.88 97 LYS A CA 1
ATOM 779 C C . LYS A 1 97 ? -6.172 -19.385 14.030 1.00 88.88 97 LYS A C 1
ATOM 781 O O . LYS A 1 97 ? -6.976 -19.450 13.102 1.00 88.88 97 LYS A O 1
ATOM 786 N N . ASP A 1 98 ? -5.730 -20.444 14.700 1.00 88.69 98 ASP A N 1
ATOM 787 C CA . ASP A 1 98 ? -6.032 -21.824 14.327 1.00 88.69 98 ASP A CA 1
ATOM 788 C C . ASP A 1 98 ? -5.668 -22.065 12.847 1.00 88.69 98 ASP A C 1
ATOM 790 O O . ASP A 1 98 ? -4.507 -21.919 12.469 1.00 88.69 98 ASP A O 1
ATOM 794 N N . ASN A 1 99 ? -6.656 -22.359 11.999 1.00 86.12 99 ASN A N 1
ATOM 795 C CA . ASN A 1 99 ? -6.472 -22.579 10.561 1.00 86.12 99 ASN A CA 1
ATOM 796 C C . ASN A 1 99 ? -6.986 -21.410 9.699 1.00 86.12 99 ASN A C 1
ATOM 798 O O . ASN A 1 99 ? -7.201 -21.582 8.500 1.00 86.12 99 ASN A O 1
ATOM 802 N N . VAL A 1 100 ? -7.225 -20.239 10.297 1.00 90.12 100 VAL A N 1
ATOM 803 C CA . VAL A 1 100 ? -7.762 -19.060 9.607 1.00 90.12 100 VAL A CA 1
ATOM 804 C C . VAL A 1 100 ? -6.702 -17.967 9.554 1.00 90.12 100 VAL A C 1
ATOM 806 O O . VAL A 1 100 ? -6.258 -17.458 10.585 1.00 90.12 100 VAL A O 1
ATOM 809 N N . LEU A 1 101 ? -6.315 -17.604 8.331 1.00 90.38 101 LEU A N 1
ATOM 810 C CA . LEU A 1 101 ? -5.490 -16.439 8.035 1.00 90.38 101 LEU A CA 1
ATOM 811 C C . LEU A 1 101 ? -6.400 -15.301 7.570 1.00 90.38 101 LEU A C 1
ATOM 813 O O . LEU A 1 101 ? -7.034 -15.400 6.522 1.00 90.38 101 LEU A O 1
ATOM 817 N N . GLU A 1 102 ? -6.417 -14.210 8.324 1.00 93.88 102 GLU A N 1
ATOM 818 C CA . GLU A 1 102 ? -6.995 -12.945 7.881 1.00 93.88 102 GLU A CA 1
ATOM 819 C C . GLU A 1 102 ? -5.869 -12.005 7.453 1.00 93.88 102 GLU A C 1
ATOM 821 O O . GLU A 1 102 ? -4.891 -11.825 8.181 1.00 93.88 102 GLU A O 1
ATOM 826 N N . ILE A 1 103 ? -6.012 -11.392 6.278 1.00 93.88 103 ILE A N 1
ATOM 827 C CA . ILE A 1 103 ? -5.072 -10.404 5.748 1.00 93.88 103 ILE A CA 1
ATOM 828 C C . ILE A 1 103 ? -5.829 -9.193 5.207 1.00 93.88 103 ILE A C 1
ATOM 830 O O . ILE A 1 103 ? -6.855 -9.318 4.541 1.00 93.88 103 ILE A O 1
ATOM 834 N N . ARG A 1 104 ? -5.304 -8.003 5.488 1.00 94.25 104 ARG A N 1
ATOM 835 C CA . ARG A 1 104 ? -5.760 -6.725 4.955 1.00 94.25 104 ARG A CA 1
ATOM 836 C C . ARG A 1 104 ? -4.702 -6.200 3.998 1.00 94.25 104 ARG A C 1
ATOM 838 O O . ARG A 1 104 ? -3.566 -5.978 4.395 1.00 94.25 104 ARG A O 1
ATOM 845 N N . ILE A 1 105 ? -5.094 -5.961 2.752 1.00 94.62 105 ILE A N 1
ATOM 846 C CA . ILE A 1 105 ? -4.187 -5.474 1.714 1.00 94.62 105 ILE A CA 1
ATOM 847 C C . ILE A 1 105 ? -4.700 -4.123 1.214 1.00 94.62 105 ILE A C 1
ATOM 849 O O . ILE A 1 105 ? -5.795 -4.062 0.653 1.00 94.62 105 ILE A O 1
ATOM 853 N N . PRO A 1 106 ? -3.946 -3.030 1.408 1.00 94.75 106 PRO A N 1
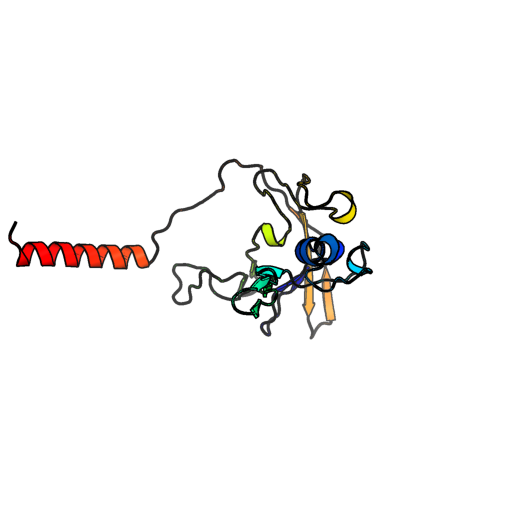ATOM 854 C CA . PRO A 1 106 ? -4.238 -1.759 0.762 1.00 94.75 106 PRO A CA 1
ATOM 855 C C . PRO A 1 106 ? -4.232 -1.894 -0.765 1.00 94.75 106 PRO A C 1
ATOM 857 O O . PRO A 1 106 ? -3.283 -2.425 -1.339 1.00 94.75 106 PRO A O 1
ATOM 860 N N . TRP A 1 107 ? -5.249 -1.339 -1.423 1.00 95.81 107 TRP A N 1
ATOM 861 C CA . TRP A 1 107 ? -5.401 -1.341 -2.884 1.00 95.81 107 TRP A CA 1
ATOM 862 C C . TRP A 1 107 ? -4.140 -0.900 -3.642 1.00 95.81 107 TRP A C 1
ATOM 864 O O . TRP A 1 107 ? -3.749 -1.532 -4.622 1.00 95.81 107 TRP A O 1
ATOM 874 N N . ALA A 1 108 ? -3.452 0.125 -3.137 1.00 94.75 108 ALA A N 1
ATOM 875 C CA . ALA A 1 108 ? -2.232 0.647 -3.745 1.00 94.75 108 ALA A CA 1
ATOM 876 C C . ALA A 1 108 ? -1.083 -0.381 -3.812 1.00 94.75 108 ALA A C 1
ATOM 878 O O . ALA A 1 108 ? -0.270 -0.309 -4.727 1.00 94.75 108 ALA A O 1
ATOM 879 N N . LEU A 1 109 ? -1.021 -1.363 -2.898 1.00 96.12 109 LEU A N 1
ATOM 880 C CA . LEU A 1 109 ? -0.012 -2.436 -2.950 1.00 96.12 109 LEU A CA 1
ATOM 881 C C . LEU A 1 109 ? -0.280 -3.459 -4.065 1.00 96.12 109 LEU A C 1
ATOM 883 O O . LEU A 1 109 ? 0.581 -4.283 -4.359 1.00 96.12 109 LEU A O 1
ATOM 887 N N . LEU A 1 110 ? -1.464 -3.409 -4.679 1.00 95.75 110 LEU A N 1
ATOM 888 C CA . LEU A 1 110 ? -1.865 -4.219 -5.829 1.00 95.75 110 LEU A CA 1
ATOM 889 C C . LEU A 1 110 ? -1.887 -3.394 -7.126 1.00 95.75 110 LEU A C 1
ATOM 891 O O . LEU A 1 110 ? -2.562 -3.775 -8.078 1.00 95.75 110 LEU A O 1
ATOM 895 N N . ASN A 1 111 ? -1.202 -2.242 -7.154 1.00 95.94 111 ASN A N 1
ATOM 896 C CA . ASN A 1 111 ? -1.216 -1.289 -8.269 1.00 95.94 111 ASN A CA 1
ATOM 897 C C . ASN A 1 111 ? -2.608 -0.750 -8.644 1.00 95.94 111 ASN A C 1
ATOM 899 O O . ASN A 1 111 ? -2.784 -0.174 -9.718 1.00 95.94 111 ASN A O 1
ATOM 903 N N . VAL A 1 112 ? -3.604 -0.879 -7.765 1.00 97.25 112 VAL A N 1
ATOM 904 C CA . VAL A 1 112 ? -4.935 -0.317 -8.000 1.00 97.25 112 VAL A CA 1
ATOM 905 C C . VAL A 1 112 ? -4.885 1.193 -7.798 1.00 97.25 112 VAL A C 1
ATOM 907 O O . VAL A 1 112 ? -4.554 1.672 -6.713 1.00 97.25 112 VAL A O 1
ATOM 910 N N . MET A 1 113 ? -5.223 1.933 -8.852 1.00 96.25 113 MET A N 1
ATOM 911 C CA . MET A 1 113 ? -5.293 3.395 -8.854 1.00 96.25 113 MET A CA 1
ATOM 912 C C . MET A 1 113 ? -6.651 3.879 -8.358 1.00 96.25 113 MET A C 1
ATOM 914 O O . MET A 1 113 ? -6.724 4.819 -7.572 1.00 96.25 113 MET A O 1
ATOM 918 N N . ASP A 1 114 ? -7.715 3.220 -8.816 1.00 97.12 114 ASP A N 1
ATOM 919 C CA . ASP A 1 114 ? -9.086 3.526 -8.434 1.00 97.12 114 ASP A CA 1
ATOM 920 C C . ASP A 1 114 ? -9.875 2.221 -8.229 1.00 97.12 114 ASP A C 1
ATOM 922 O O . ASP A 1 114 ? -10.322 1.597 -9.198 1.00 97.12 114 ASP A O 1
ATOM 926 N N . PRO A 1 115 ? -10.050 1.775 -6.973 1.00 96.31 115 PRO A N 1
ATOM 927 C CA . PRO A 1 115 ? -10.835 0.585 -6.675 1.00 96.31 115 PRO A CA 1
ATOM 928 C C . PRO A 1 115 ? -12.332 0.772 -6.955 1.00 96.31 115 PRO A C 1
ATOM 930 O O . PRO A 1 115 ? -13.030 -0.225 -7.100 1.00 96.31 115 PRO A O 1
ATOM 933 N N . SER A 1 116 ? -12.838 2.003 -7.052 1.00 96.88 116 SER A N 1
ATOM 934 C CA . SER A 1 116 ? -14.260 2.285 -7.284 1.00 96.88 116 SER A CA 1
ATOM 935 C C . SER A 1 116 ? -14.708 1.889 -8.691 1.00 96.88 116 SER A C 1
ATOM 937 O O . SER A 1 116 ? -15.792 1.336 -8.869 1.00 96.88 116 SER A O 1
ATOM 939 N N . GLN A 1 117 ? -13.817 2.071 -9.672 1.00 97.19 117 GLN A N 1
ATOM 940 C CA . GLN A 1 117 ? -14.033 1.754 -11.087 1.00 97.19 117 GLN A CA 1
ATOM 941 C C . GLN A 1 117 ? -13.152 0.600 -11.599 1.00 97.19 117 GLN A C 1
ATOM 943 O O . GLN A 1 117 ? -13.090 0.360 -12.804 1.00 97.19 117 GLN A O 1
ATOM 948 N N . LYS A 1 118 ? -12.465 -0.121 -10.701 1.00 97.44 118 LYS A N 1
ATOM 949 C CA . LYS A 1 118 ? -11.525 -1.212 -11.028 1.00 97.44 118 LYS A CA 1
ATOM 950 C C . LYS A 1 118 ? -10.398 -0.801 -11.983 1.00 97.44 118 LYS A C 1
ATOM 952 O O . LYS A 1 118 ? -10.128 -1.481 -12.973 1.00 97.44 118 LYS A O 1
ATOM 957 N N . MET A 1 119 ? -9.730 0.309 -11.687 1.00 97.88 119 MET A N 1
ATOM 958 C CA . MET A 1 119 ? -8.612 0.801 -12.493 1.00 97.88 119 MET A CA 1
ATOM 959 C C . MET A 1 119 ? -7.275 0.479 -11.834 1.00 97.88 119 MET A C 1
ATOM 961 O O . MET A 1 119 ? -7.064 0.791 -10.659 1.00 97.88 119 MET A O 1
ATOM 965 N N . VAL A 1 120 ? -6.346 -0.084 -12.604 1.00 97.50 120 VAL A N 1
ATOM 966 C CA . VAL A 1 120 ? -4.999 -0.464 -12.155 1.00 97.50 120 VAL A CA 1
ATOM 967 C C . VAL A 1 120 ? -3.913 0.132 -13.043 1.00 97.50 120 VAL A C 1
ATOM 969 O O . VAL A 1 120 ? -4.172 0.496 -14.189 1.00 97.50 120 VAL A O 1
ATOM 972 N N . MET A 1 121 ? -2.689 0.206 -12.522 1.00 96.31 121 MET A N 1
ATOM 973 C CA . MET A 1 121 ? -1.488 0.313 -13.348 1.00 96.31 121 MET A CA 1
ATOM 974 C C . MET A 1 121 ? -1.138 -1.088 -13.855 1.00 96.31 121 MET A C 1
ATOM 976 O O . MET A 1 121 ? -0.742 -1.944 -13.064 1.00 96.31 121 MET A O 1
ATOM 980 N N . ASP A 1 122 ? -1.314 -1.311 -15.155 1.00 93.88 122 ASP A N 1
ATOM 981 C CA . ASP A 1 122 ? -1.003 -2.582 -15.815 1.00 93.88 122 ASP A CA 1
ATOM 982 C C . ASP A 1 122 ? 0.381 -2.515 -16.493 1.00 93.88 122 ASP A C 1
ATOM 984 O O . ASP A 1 122 ? 1.396 -2.361 -15.813 1.00 93.88 122 ASP A O 1
ATOM 988 N N . ASP A 1 123 ? 0.462 -2.591 -17.825 1.00 95.19 123 ASP A N 1
ATOM 989 C CA . ASP A 1 123 ? 1.737 -2.624 -18.543 1.00 95.19 123 ASP A CA 1
ATOM 990 C C . ASP A 1 123 ? 2.458 -1.258 -18.560 1.00 95.19 123 ASP A C 1
ATOM 992 O O . ASP A 1 123 ? 2.242 -0.402 -19.431 1.00 95.19 123 ASP A O 1
ATOM 996 N N . LEU A 1 124 ? 3.369 -1.079 -17.596 1.00 96.06 124 LEU A N 1
ATOM 997 C CA . LEU A 1 124 ? 4.168 0.134 -17.411 1.00 96.06 124 LEU A CA 1
ATOM 998 C C . LEU A 1 124 ? 5.074 0.449 -18.609 1.00 96.06 124 LEU A C 1
ATOM 1000 O O . LEU A 1 124 ? 5.283 1.618 -18.935 1.00 96.06 124 LEU A O 1
ATOM 1004 N N . TYR A 1 125 ? 5.613 -0.561 -19.293 1.00 95.44 125 TYR A N 1
ATOM 1005 C CA . TYR A 1 125 ? 6.566 -0.349 -20.388 1.00 95.44 125 TYR A CA 1
ATOM 1006 C C . TYR A 1 125 ? 5.880 -0.123 -21.735 1.00 95.44 125 TYR A C 1
ATOM 1008 O O . TYR A 1 125 ? 6.483 0.472 -22.629 1.00 95.44 125 TYR A O 1
ATOM 1016 N N . LYS A 1 126 ? 4.614 -0.530 -21.871 1.00 94.12 126 LYS A N 1
ATOM 1017 C CA . LYS A 1 126 ? 3.805 -0.275 -23.067 1.00 94.12 126 LYS A CA 1
ATOM 1018 C C . LYS A 1 126 ? 3.005 1.021 -22.985 1.00 94.12 126 LYS A C 1
ATOM 1020 O O . LYS A 1 126 ? 2.928 1.750 -23.974 1.00 94.12 126 LYS A O 1
ATOM 1025 N N . TYR A 1 127 ? 2.405 1.317 -21.832 1.00 92.50 127 TYR A N 1
ATOM 1026 C CA . TYR A 1 127 ? 1.458 2.430 -21.688 1.00 92.50 127 TYR A CA 1
ATOM 1027 C C . TYR A 1 127 ? 1.930 3.537 -20.740 1.00 92.50 127 TYR A C 1
ATOM 1029 O O . TYR A 1 127 ? 1.371 4.642 -20.770 1.00 92.50 127 TYR A O 1
ATOM 1037 N N . GLY A 1 128 ? 2.962 3.273 -19.937 1.00 94.56 128 GLY A N 1
ATOM 1038 C CA . GLY A 1 128 ? 3.356 4.125 -18.821 1.00 94.56 128 GLY A CA 1
ATOM 1039 C C . GLY A 1 128 ? 2.404 3.995 -17.632 1.00 94.56 128 GLY A C 1
ATOM 1040 O O . GLY A 1 128 ? 1.591 3.078 -17.550 1.00 94.56 128 GLY A O 1
ATOM 1041 N N . ILE A 1 129 ? 2.487 4.950 -16.705 1.00 95.00 129 ILE A N 1
ATOM 1042 C CA . ILE A 1 129 ? 1.586 5.024 -15.548 1.00 95.00 129 ILE A CA 1
ATOM 1043 C C . ILE A 1 129 ? 0.247 5.603 -16.013 1.00 95.00 129 ILE A C 1
ATOM 1045 O O . ILE A 1 129 ? 0.079 6.821 -16.100 1.00 95.00 129 ILE A O 1
ATOM 1049 N N . LYS A 1 130 ? -0.690 4.722 -16.363 1.00 95.19 130 LYS A N 1
ATOM 1050 C CA . LYS A 1 130 ? -2.044 5.068 -16.807 1.00 95.19 130 LYS A CA 1
ATOM 1051 C C . LYS A 1 130 ? -3.063 4.084 -16.232 1.00 95.19 130 LYS A C 1
ATOM 1053 O O . LYS A 1 130 ? -2.715 2.919 -16.046 1.00 95.19 130 LYS A O 1
ATOM 1058 N N . PRO A 1 131 ? -4.309 4.530 -15.992 1.00 96.06 131 PRO A N 1
ATOM 1059 C CA . PRO A 1 131 ? -5.370 3.643 -15.546 1.00 96.06 131 PRO A CA 1
ATOM 1060 C C . PRO A 1 131 ? -5.753 2.656 -16.652 1.00 96.06 131 PRO A C 1
ATOM 1062 O O . PRO A 1 131 ? -5.973 3.044 -17.802 1.00 96.06 131 PRO A O 1
ATOM 1065 N N . TYR A 1 132 ? -5.862 1.387 -16.277 1.00 96.56 132 TYR A N 1
ATOM 1066 C CA . TYR A 1 132 ? -6.348 0.293 -17.104 1.00 96.56 132 TYR A CA 1
ATOM 1067 C C . TYR A 1 132 ? -7.472 -0.438 -16.367 1.00 96.56 132 TYR A C 1
ATOM 1069 O O . TYR A 1 132 ? -7.327 -0.769 -15.190 1.00 96.56 132 TYR A O 1
ATOM 1077 N N . SER A 1 133 ? -8.600 -0.665 -17.040 1.00 96.94 133 SER A N 1
ATOM 1078 C CA . SER A 1 133 ? -9.760 -1.314 -16.425 1.00 96.94 133 SER A CA 1
ATOM 1079 C C . SER A 1 133 ? -9.583 -2.828 -16.394 1.00 96.94 133 SER A C 1
ATOM 1081 O O . SER A 1 133 ? -9.181 -3.434 -17.386 1.00 96.94 133 SER A O 1
ATOM 1083 N N . ILE A 1 134 ? -9.912 -3.434 -15.256 1.00 97.19 134 ILE A N 1
ATOM 1084 C CA . ILE A 1 134 ? -9.909 -4.885 -15.064 1.00 97.19 134 ILE A CA 1
ATOM 1085 C C . ILE A 1 134 ? -11.275 -5.369 -14.585 1.00 97.19 134 ILE A C 1
ATOM 1087 O O . ILE A 1 134 ? -12.047 -4.626 -13.983 1.00 97.19 134 ILE A O 1
ATOM 1091 N N . GLU A 1 135 ? -11.555 -6.653 -14.787 1.00 97.50 135 GLU A N 1
ATOM 1092 C CA . GLU A 1 135 ? -12.765 -7.278 -14.246 1.00 97.50 135 GLU A CA 1
ATOM 1093 C C . GLU A 1 135 ? -12.586 -7.726 -12.792 1.00 97.50 135 GLU A C 1
ATOM 1095 O O . GLU A 1 135 ? -13.556 -7.776 -12.038 1.00 97.50 135 GLU A O 1
ATOM 1100 N N . GLY A 1 136 ? -11.359 -8.036 -12.375 1.00 96.69 136 GLY A N 1
ATOM 1101 C CA . GLY A 1 136 ? -11.062 -8.571 -11.053 1.00 96.69 136 GLY A CA 1
ATOM 1102 C C . GLY A 1 136 ? -9.651 -9.147 -10.963 1.00 96.69 136 GLY A C 1
ATOM 1103 O O . GLY A 1 136 ? -8.824 -8.935 -11.849 1.00 96.69 136 GLY A O 1
ATOM 1104 N N . PHE A 1 137 ? -9.386 -9.894 -9.895 1.00 95.44 137 PHE A N 1
ATOM 1105 C CA . PHE A 1 137 ? -8.097 -10.530 -9.637 1.00 95.44 137 PHE A CA 1
ATOM 1106 C C . PHE A 1 137 ? -8.215 -12.043 -9.616 1.00 95.44 137 PHE A C 1
ATOM 1108 O O . PHE A 1 137 ? -9.160 -12.592 -9.055 1.00 95.44 137 PHE A O 1
ATOM 1115 N N . TYR A 1 138 ? -7.194 -12.713 -10.135 1.00 95.06 138 TYR A N 1
ATOM 1116 C CA . TYR A 1 138 ? -6.943 -14.111 -9.815 1.00 95.06 138 TYR A CA 1
ATOM 1117 C C . TYR A 1 138 ? -6.004 -14.190 -8.616 1.00 95.06 138 TYR A C 1
ATOM 1119 O O . TYR A 1 138 ? -4.997 -13.484 -8.547 1.00 95.06 138 TYR A O 1
ATOM 1127 N N . SER A 1 139 ? -6.334 -15.055 -7.665 1.00 91.88 139 SER A N 1
ATOM 1128 C CA . SER A 1 139 ? -5.533 -15.284 -6.466 1.00 91.88 139 SER A CA 1
ATOM 1129 C C . SER A 1 139 ? -5.336 -16.777 -6.250 1.00 91.88 139 SER A C 1
ATOM 1131 O O . SER A 1 139 ? -6.275 -17.555 -6.375 1.00 91.88 139 SER A O 1
ATOM 1133 N N . GLY A 1 140 ? -4.107 -17.185 -5.949 1.00 90.06 140 GLY A N 1
ATOM 1134 C CA . GLY A 1 140 ? -3.773 -18.561 -5.593 1.00 90.06 140 GLY A CA 1
ATOM 1135 C C . GLY A 1 140 ? -3.073 -18.596 -4.243 1.00 90.06 140 GLY A C 1
ATOM 1136 O O . GLY A 1 140 ? -2.393 -17.639 -3.863 1.00 90.06 140 GLY A O 1
ATOM 1137 N N . LEU A 1 141 ? -3.237 -19.702 -3.521 1.00 88.19 141 LEU A N 1
ATOM 1138 C CA . LEU A 1 141 ? -2.570 -19.941 -2.246 1.00 88.19 141 LEU A CA 1
ATOM 1139 C C . LEU A 1 141 ? -1.689 -21.177 -2.368 1.00 88.19 141 LEU A C 1
ATOM 1141 O O . LEU A 1 141 ? -2.150 -22.239 -2.784 1.00 88.19 141 LEU A O 1
ATOM 1145 N N . ILE A 1 142 ? -0.437 -21.021 -1.950 1.00 87.75 142 ILE A N 1
ATOM 1146 C CA . ILE A 1 142 ? 0.520 -22.111 -1.827 1.00 87.75 142 ILE A CA 1
ATOM 1147 C C . ILE A 1 142 ? 0.951 -22.184 -0.368 1.00 87.75 142 ILE A C 1
ATOM 1149 O O . ILE A 1 142 ? 1.459 -21.207 0.183 1.00 87.75 142 ILE A O 1
ATOM 1153 N N . ILE A 1 143 ? 0.759 -23.347 0.252 1.00 85.44 143 ILE A N 1
ATOM 1154 C CA . ILE A 1 143 ? 1.242 -23.618 1.610 1.00 85.44 143 ILE A CA 1
ATOM 1155 C C . ILE A 1 143 ? 2.508 -24.462 1.503 1.00 85.44 143 ILE A C 1
ATOM 1157 O O . ILE A 1 143 ? 2.496 -25.528 0.888 1.00 85.44 143 ILE A O 1
ATOM 1161 N N . LEU A 1 144 ? 3.590 -23.983 2.117 1.00 80.75 144 LEU A N 1
ATOM 1162 C CA . LEU A 1 144 ? 4.867 -24.685 2.206 1.00 80.75 144 LEU A CA 1
ATOM 1163 C C . LEU A 1 144 ? 5.052 -25.198 3.638 1.00 80.75 144 LEU A C 1
ATOM 1165 O O . LEU A 1 144 ? 5.162 -24.412 4.576 1.00 80.75 144 LEU A O 1
ATOM 1169 N N . SER A 1 145 ? 5.087 -26.519 3.810 1.00 73.81 145 SER A N 1
ATOM 1170 C CA . SER A 1 145 ? 5.439 -27.159 5.084 1.00 73.81 145 SER A CA 1
ATOM 1171 C C . SER A 1 145 ? 6.871 -27.688 5.023 1.00 73.81 145 SER A C 1
ATOM 1173 O O . SER A 1 145 ? 7.171 -28.546 4.189 1.00 73.81 145 SER A O 1
ATOM 1175 N N . GLU A 1 146 ? 7.738 -27.211 5.922 1.00 68.69 146 GLU A N 1
ATOM 1176 C CA . GLU A 1 146 ? 9.121 -27.703 6.063 1.00 68.69 146 GLU A CA 1
ATOM 1177 C C . GLU A 1 146 ? 9.161 -29.203 6.396 1.00 68.69 146 GLU A C 1
ATOM 1179 O O . GLU A 1 146 ? 10.008 -29.929 5.883 1.00 68.69 146 GLU A O 1
ATOM 1184 N N . GLU A 1 147 ? 8.204 -29.686 7.195 1.00 65.88 147 GLU A N 1
ATOM 1185 C CA . GLU A 1 147 ? 8.144 -31.082 7.642 1.00 65.88 147 GLU A CA 1
ATOM 1186 C C . GLU A 1 147 ? 7.614 -32.036 6.568 1.00 65.88 147 GLU A C 1
ATOM 1188 O O . GLU A 1 147 ? 8.084 -33.166 6.459 1.00 65.88 147 GLU A O 1
ATOM 1193 N N . LYS A 1 148 ? 6.631 -31.604 5.766 1.00 58.06 148 LYS A N 1
ATOM 1194 C CA . LYS A 1 148 ? 5.943 -32.494 4.814 1.00 58.06 148 LYS A CA 1
ATOM 1195 C C . LYS A 1 148 ? 6.403 -32.347 3.366 1.00 58.06 148 LYS A C 1
ATOM 1197 O O . LYS A 1 148 ? 5.967 -33.140 2.537 1.00 58.06 148 LYS A O 1
ATOM 1202 N N . LYS A 1 149 ? 7.224 -31.334 3.036 1.00 57.31 149 LYS A N 1
ATOM 1203 C CA . LYS A 1 149 ? 7.543 -30.928 1.644 1.00 57.31 149 LYS A CA 1
ATOM 1204 C C . LYS A 1 149 ? 6.302 -30.919 0.735 1.00 57.31 149 LYS A C 1
ATOM 1206 O O . LYS A 1 149 ? 6.386 -31.199 -0.458 1.00 57.31 149 LYS A O 1
ATOM 1211 N N . GLN A 1 150 ? 5.134 -30.653 1.313 1.00 55.09 150 GLN A N 1
ATOM 1212 C CA . GLN A 1 150 ? 3.868 -30.779 0.616 1.00 55.09 150 GLN A CA 1
ATOM 1213 C C . GLN A 1 150 ? 3.466 -29.396 0.137 1.00 55.09 150 GLN A C 1
ATOM 1215 O O . GLN A 1 150 ? 3.265 -28.490 0.942 1.00 55.09 150 GLN A O 1
ATOM 1220 N N . LEU A 1 151 ? 3.387 -29.260 -1.181 1.00 63.28 151 LEU A N 1
ATOM 1221 C CA . LEU A 1 151 ? 2.856 -28.093 -1.855 1.00 63.28 151 LEU A CA 1
ATOM 1222 C C . LEU A 1 151 ? 1.349 -28.310 -1.994 1.00 63.28 151 LEU A C 1
ATOM 1224 O O . LEU A 1 151 ? 0.908 -29.086 -2.838 1.00 63.28 151 LEU A O 1
ATOM 1228 N N . ILE A 1 152 ? 0.559 -27.672 -1.134 1.00 67.56 152 ILE A N 1
ATOM 1229 C CA . ILE A 1 152 ? -0.880 -27.562 -1.387 1.00 67.56 152 ILE A CA 1
ATOM 1230 C C . ILE A 1 152 ? -1.037 -26.357 -2.304 1.00 67.56 152 ILE A C 1
ATOM 1232 O O . ILE A 1 152 ? -0.864 -25.226 -1.854 1.00 67.56 152 ILE A O 1
ATOM 1236 N N . ASN A 1 153 ? -1.281 -26.623 -3.585 1.00 68.06 153 ASN A N 1
ATOM 1237 C CA . ASN A 1 153 ? -1.611 -25.614 -4.581 1.00 68.06 153 ASN A CA 1
ATOM 1238 C C . ASN A 1 153 ? -3.095 -25.748 -4.903 1.00 68.06 153 ASN A C 1
ATOM 1240 O O . ASN A 1 153 ? -3.526 -26.802 -5.370 1.00 68.06 153 ASN A O 1
ATOM 1244 N N . ASN A 1 154 ? -3.857 -24.704 -4.609 1.00 71.31 154 ASN A N 1
ATOM 1245 C CA . ASN A 1 154 ? -5.250 -24.625 -5.023 1.00 71.31 154 ASN A CA 1
ATOM 1246 C C . ASN A 1 154 ? -5.337 -23.922 -6.377 1.00 71.31 154 ASN A C 1
ATOM 1248 O O . ASN A 1 154 ? -4.512 -23.058 -6.683 1.00 71.31 154 ASN A O 1
ATOM 1252 N N . ASP A 1 155 ? -6.366 -24.258 -7.152 1.00 84.62 155 ASP A N 1
ATOM 1253 C CA . ASP A 1 155 ? -6.702 -23.507 -8.357 1.00 84.62 155 ASP A CA 1
ATOM 1254 C C . ASP A 1 155 ? -6.846 -22.018 -8.032 1.00 84.62 155 ASP A C 1
ATOM 1256 O O . ASP A 1 155 ? -7.295 -21.629 -6.947 1.00 84.62 155 ASP A O 1
ATOM 1260 N N . MET A 1 156 ? -6.447 -21.172 -8.981 1.00 90.50 156 MET A N 1
ATOM 1261 C CA . MET A 1 156 ? -6.613 -19.736 -8.818 1.00 90.50 156 MET A CA 1
ATOM 1262 C C . MET A 1 156 ? -8.099 -19.387 -8.744 1.00 90.50 156 MET A C 1
ATOM 1264 O O . MET A 1 156 ? -8.885 -19.739 -9.621 1.00 90.50 156 MET A O 1
ATOM 1268 N N . ILE A 1 157 ? -8.468 -18.639 -7.711 1.00 93.19 157 ILE A N 1
ATOM 1269 C CA . ILE A 1 157 ? -9.822 -18.146 -7.499 1.00 93.19 157 ILE A CA 1
ATOM 1270 C C . ILE A 1 157 ? -9.917 -16.748 -8.095 1.00 93.19 157 ILE A C 1
ATOM 1272 O O . ILE A 1 157 ? -9.119 -15.865 -7.761 1.00 93.19 157 ILE A O 1
ATOM 1276 N N . PHE A 1 158 ? -10.908 -16.555 -8.962 1.00 96.44 158 PHE A N 1
ATOM 1277 C CA . PHE A 1 158 ? -11.273 -15.242 -9.472 1.00 96.44 158 PHE A CA 1
ATOM 1278 C C . PHE A 1 158 ? -12.119 -14.486 -8.446 1.00 96.44 158 PHE A C 1
ATOM 1280 O O . PHE A 1 158 ? -13.121 -14.997 -7.947 1.00 96.44 158 PHE A O 1
ATOM 1287 N N . TYR A 1 159 ? -11.727 -13.251 -8.161 1.00 94.81 159 TYR A N 1
ATOM 1288 C CA . TYR A 1 159 ? -12.438 -12.330 -7.291 1.00 94.81 159 TYR A CA 1
ATOM 1289 C C . TYR A 1 159 ? -12.743 -11.033 -8.038 1.00 94.81 159 TYR A C 1
ATOM 1291 O O . TYR A 1 159 ? -11.847 -10.393 -8.587 1.00 94.81 159 TYR A O 1
ATOM 1299 N N . SER A 1 160 ? -14.003 -10.612 -7.993 1.00 96.69 160 SER A N 1
ATOM 1300 C CA . SER A 1 160 ? -14.474 -9.330 -8.514 1.00 96.69 160 SER A CA 1
ATOM 1301 C C . SER A 1 160 ? -15.372 -8.648 -7.482 1.00 96.69 160 SER A C 1
ATOM 1303 O O . SER A 1 160 ? -15.839 -9.277 -6.532 1.00 96.69 160 SER A O 1
ATOM 1305 N N . TRP A 1 161 ? -15.610 -7.353 -7.659 1.00 95.12 161 TRP A N 1
ATOM 1306 C CA . TRP A 1 161 ? -16.475 -6.545 -6.802 1.00 95.12 161 TRP A CA 1
ATOM 1307 C C . TRP A 1 161 ? -17.334 -5.601 -7.648 1.00 95.12 161 TRP A C 1
ATOM 1309 O O . TRP A 1 161 ? -17.041 -5.362 -8.814 1.00 95.12 161 TRP A O 1
ATOM 1319 N N . ASN A 1 162 ? -18.418 -5.057 -7.104 1.00 95.75 162 ASN A N 1
ATOM 1320 C CA . ASN A 1 162 ? -19.214 -4.068 -7.835 1.00 95.75 162 ASN A CA 1
ATOM 1321 C C . ASN A 1 162 ? -18.521 -2.707 -7.825 1.00 95.75 162 ASN A C 1
ATOM 1323 O O . ASN A 1 162 ? -17.855 -2.363 -6.847 1.00 95.75 162 ASN A O 1
ATOM 1327 N N . ASN A 1 163 ? -18.712 -1.928 -8.892 1.00 96.56 163 ASN A N 1
ATOM 1328 C CA . ASN A 1 163 ? -18.333 -0.521 -8.851 1.00 96.56 163 ASN A CA 1
ATOM 1329 C C . ASN A 1 163 ? -19.142 0.178 -7.755 1.00 96.56 163 ASN A C 1
ATOM 1331 O O . ASN A 1 163 ? -20.274 -0.216 -7.454 1.00 96.56 163 ASN A O 1
ATOM 1335 N N . TRP A 1 164 ? -18.556 1.201 -7.156 1.00 96.12 164 TRP A N 1
ATOM 1336 C CA . TRP A 1 164 ? -19.191 1.970 -6.097 1.00 96.12 164 TRP A CA 1
ATOM 1337 C C . TRP A 1 164 ? -18.834 3.444 -6.246 1.00 96.12 164 TRP A C 1
ATOM 1339 O O . TRP A 1 164 ? -17.795 3.769 -6.799 1.00 96.12 164 TRP A O 1
ATOM 1349 N N . GLU A 1 165 ? -19.686 4.326 -5.735 1.00 95.25 165 GLU A N 1
ATOM 1350 C CA . GLU A 1 165 ? -19.372 5.756 -5.569 1.00 95.25 165 GLU A CA 1
ATOM 1351 C C . GLU A 1 165 ? -18.962 6.047 -4.119 1.00 95.25 165 GLU A C 1
ATOM 1353 O O . GLU A 1 165 ? -18.034 6.808 -3.855 1.00 95.25 165 GLU A O 1
ATOM 1358 N N . GLU A 1 166 ? -19.584 5.342 -3.168 1.00 92.94 166 GLU A N 1
ATOM 1359 C CA . GLU A 1 166 ? -19.244 5.387 -1.749 1.00 92.94 166 GLU A CA 1
ATOM 1360 C C . GLU A 1 166 ? -18.848 3.992 -1.242 1.00 92.94 166 GLU A C 1
ATOM 1362 O O . GLU A 1 166 ? -19.571 3.015 -1.480 1.00 92.94 166 GLU A O 1
ATOM 1367 N N . PRO A 1 167 ? -17.716 3.859 -0.527 1.00 89.75 167 PRO A N 1
ATOM 1368 C CA . PRO A 1 167 ? -17.323 2.587 0.056 1.00 89.75 167 PRO A CA 1
ATOM 1369 C C . PRO A 1 167 ? -18.242 2.229 1.228 1.00 89.75 167 PRO A C 1
ATOM 1371 O O . PRO A 1 167 ? -18.726 3.095 1.955 1.00 89.75 167 PRO A O 1
ATOM 1374 N N . GLN A 1 168 ? -18.416 0.935 1.494 1.00 89.31 168 GLN A N 1
ATOM 1375 C CA . GLN A 1 168 ? -19.076 0.505 2.725 1.00 89.31 168 GLN A CA 1
ATOM 1376 C C . GLN A 1 168 ? -18.205 0.849 3.938 1.00 89.31 168 GLN A C 1
ATOM 1378 O O . GLN A 1 168 ? -17.053 0.420 4.033 1.00 89.31 168 GLN A O 1
ATOM 1383 N N . TYR A 1 169 ? -18.763 1.594 4.889 1.00 89.56 169 TYR A N 1
ATOM 1384 C CA . TYR A 1 169 ? -18.086 1.954 6.130 1.00 89.56 169 TYR A CA 1
ATOM 1385 C C . TYR A 1 169 ? -19.002 1.770 7.340 1.00 89.56 169 TYR A C 1
ATOM 1387 O O . TYR A 1 169 ? -20.222 1.674 7.231 1.00 89.56 169 TYR A O 1
ATOM 1395 N N . HIS A 1 170 ? -18.390 1.709 8.519 1.00 90.38 170 HIS A N 1
ATOM 1396 C CA . HIS A 1 170 ? -19.092 1.792 9.791 1.00 90.38 170 HIS A CA 1
ATOM 1397 C C . HIS A 1 170 ? -18.336 2.748 10.705 1.00 90.38 170 HIS A C 1
ATOM 1399 O O . HIS A 1 170 ? -17.103 2.753 10.754 1.00 90.38 170 HIS A O 1
ATOM 1405 N N . GLU A 1 171 ? -19.076 3.558 11.448 1.00 92.00 171 GLU A N 1
ATOM 1406 C CA . GLU A 1 171 ? -18.476 4.506 12.373 1.00 92.00 171 GLU A CA 1
ATOM 1407 C C . GLU A 1 171 ? -18.234 3.881 13.742 1.00 92.00 171 GLU A C 1
ATOM 1409 O O . GLU A 1 171 ? -18.963 3.011 14.224 1.00 92.00 171 GLU A O 1
ATOM 1414 N N . ARG A 1 172 ? -17.176 4.355 14.398 1.00 91.38 172 ARG A N 1
ATOM 1415 C CA . ARG A 1 172 ? -16.832 3.959 15.758 1.00 91.38 172 ARG A CA 1
ATOM 1416 C C . ARG A 1 172 ? -16.166 5.110 16.488 1.00 91.38 172 ARG A C 1
ATOM 1418 O O . ARG A 1 172 ? -15.186 5.680 16.009 1.00 91.38 172 ARG A O 1
ATOM 1425 N N . LEU A 1 173 ? -16.596 5.350 17.723 1.00 92.25 173 LEU A N 1
ATOM 1426 C CA . LEU A 1 173 ? -15.887 6.245 18.632 1.00 92.25 173 LEU A CA 1
ATOM 1427 C C . LEU A 1 173 ? -14.522 5.651 19.017 1.00 92.25 173 LEU A C 1
ATOM 1429 O O . LEU A 1 173 ? -14.418 4.547 19.564 1.00 92.25 173 LEU A O 1
ATOM 1433 N N . LYS A 1 174 ? -13.450 6.397 18.730 1.00 90.81 174 LYS A N 1
ATOM 1434 C CA . LYS A 1 174 ? -12.091 6.056 19.173 1.00 90.81 174 LYS A CA 1
ATOM 1435 C C . LYS A 1 174 ? -11.975 6.221 20.690 1.00 90.81 174 LYS A C 1
ATOM 1437 O O . LYS A 1 174 ? -12.697 7.006 21.295 1.00 90.81 174 LYS A O 1
ATOM 1442 N N . LYS A 1 175 ? -11.004 5.538 21.308 1.00 87.50 175 LYS A N 1
ATOM 1443 C CA . LYS A 1 175 ? -10.717 5.683 22.750 1.00 87.50 175 LYS A CA 1
ATOM 1444 C C . LYS A 1 175 ? -10.491 7.155 23.143 1.00 87.50 175 LYS A C 1
ATOM 1446 O O . LYS A 1 175 ? -10.977 7.585 24.183 1.00 87.50 175 LYS A O 1
ATOM 1451 N N . SER A 1 176 ? -9.845 7.937 22.273 1.00 91.38 176 SER A N 1
ATOM 1452 C CA . SER A 1 176 ? -9.604 9.373 22.467 1.00 91.38 176 SER A CA 1
ATOM 1453 C C .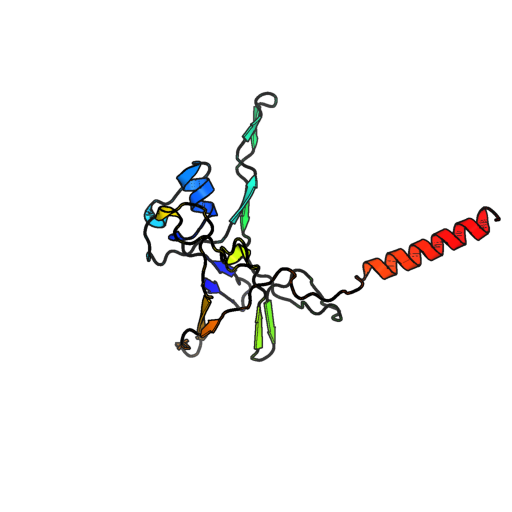 SER A 1 176 ? -10.878 10.210 22.607 1.00 91.38 176 SER A C 1
ATOM 1455 O O . SER A 1 176 ? -10.849 11.210 23.312 1.00 91.38 176 SER A O 1
ATOM 1457 N N . TYR A 1 177 ? -12.001 9.807 22.003 1.00 94.56 177 TYR A N 1
ATOM 1458 C CA . TYR A 1 177 ? -13.266 10.530 22.154 1.00 94.56 177 TYR A CA 1
ATOM 1459 C C . TYR A 1 177 ? -13.685 10.616 23.625 1.00 94.56 177 TYR A C 1
ATOM 1461 O O . TYR A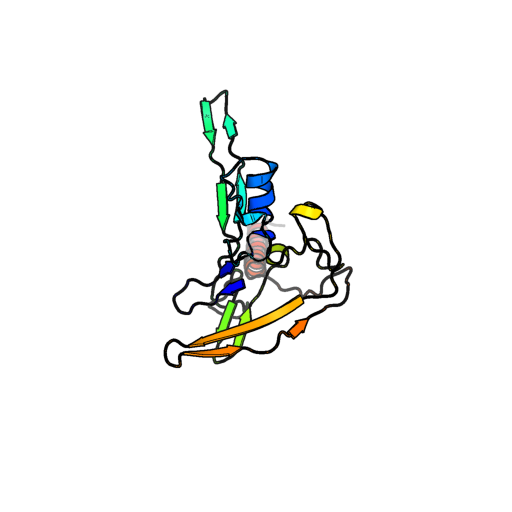 1 177 ? -14.026 11.692 24.106 1.00 94.56 177 TYR A O 1
ATOM 1469 N N . TYR A 1 178 ? -13.620 9.495 24.349 1.00 94.44 178 TYR A N 1
ATOM 1470 C CA . TYR A 1 178 ? -14.003 9.450 25.760 1.00 94.44 178 TYR A CA 1
ATOM 1471 C C . TYR A 1 178 ? -13.034 10.258 26.629 1.00 94.44 178 TYR A C 1
ATOM 1473 O O . TYR A 1 178 ? -13.484 11.021 27.476 1.00 94.44 178 TYR A O 1
ATOM 1481 N N . VAL A 1 179 ? -11.729 10.189 26.336 1.00 94.94 179 VAL A N 1
ATOM 1482 C CA . VAL A 1 179 ? -10.703 11.011 27.005 1.00 94.94 179 VAL A CA 1
ATOM 1483 C C . VAL A 1 179 ? -11.007 12.503 26.844 1.00 94.94 179 VAL A C 1
ATOM 1485 O O . VAL A 1 179 ? -11.052 13.236 27.829 1.00 94.94 179 VAL A O 1
ATOM 1488 N N . MET A 1 180 ? -11.280 12.950 25.615 1.00 96.69 180 MET A N 1
ATOM 1489 C CA . MET A 1 180 ? -11.619 14.349 25.344 1.00 96.69 180 MET A CA 1
ATOM 1490 C C . MET A 1 180 ? -12.946 14.747 25.995 1.00 96.69 180 MET A C 1
ATOM 1492 O O . MET A 1 180 ? -13.039 15.814 26.593 1.00 96.69 180 MET A O 1
ATOM 1496 N N . LYS A 1 181 ? -13.968 13.885 25.927 1.00 96.62 181 LYS A N 1
ATOM 1497 C CA . LYS A 1 181 ? -15.282 14.123 26.541 1.00 96.62 181 LYS A CA 1
ATOM 1498 C C . LYS A 1 181 ? -15.169 14.355 28.047 1.00 96.62 181 LYS A C 1
ATOM 1500 O O . LYS A 1 181 ? -15.800 15.275 28.565 1.00 96.62 181 LYS A O 1
ATOM 1505 N N . ASP A 1 182 ? -14.380 13.543 28.739 1.00 96.56 182 ASP A N 1
ATOM 1506 C CA . ASP A 1 182 ? -14.194 13.670 30.183 1.00 96.56 182 ASP A CA 1
ATOM 1507 C C . ASP A 1 182 ? -13.350 14.900 30.537 1.00 96.56 182 ASP A C 1
ATOM 1509 O O . ASP A 1 182 ? -13.688 15.626 31.473 1.00 96.56 182 ASP A O 1
ATOM 1513 N N . TYR A 1 183 ? -12.330 15.213 29.734 1.00 96.38 183 TYR A N 1
ATOM 1514 C CA . TYR A 1 183 ? -11.528 16.421 29.918 1.00 96.38 183 TYR A CA 1
ATOM 1515 C C . TYR A 1 183 ? -12.345 17.707 29.718 1.00 96.38 183 TYR A C 1
ATOM 1517 O O . TYR A 1 183 ? -12.263 18.628 30.529 1.00 96.38 183 TYR A O 1
ATOM 1525 N N . TYR A 1 184 ? -13.211 17.762 28.702 1.00 96.25 184 TYR A N 1
ATOM 1526 C CA . TYR A 1 184 ? -14.102 18.907 28.500 1.00 96.25 184 TYR A CA 1
ATOM 1527 C C . TYR 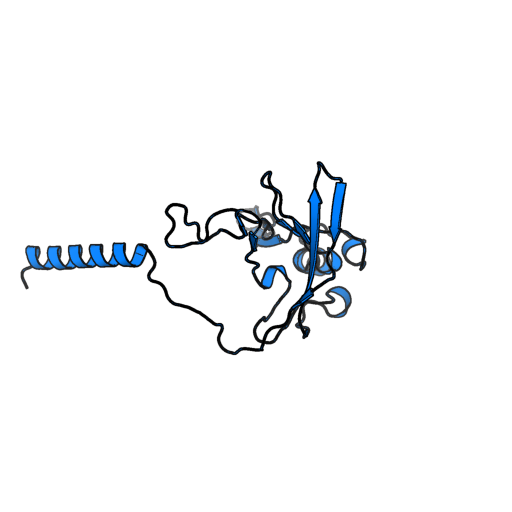A 1 184 ? -15.127 19.065 29.627 1.00 96.25 184 TYR A C 1
ATOM 1529 O O . TYR A 1 184 ? -15.391 20.189 30.053 1.00 96.25 184 TYR A O 1
ATOM 1537 N N . LYS A 1 185 ? -15.670 17.962 30.163 1.00 95.94 185 LYS A N 1
ATOM 1538 C CA . LYS A 1 185 ? -16.525 18.013 31.361 1.00 95.94 185 LYS A CA 1
ATOM 1539 C C . LYS A 1 185 ? -15.774 18.579 32.563 1.00 95.94 185 LYS A C 1
ATOM 1541 O O . LYS A 1 185 ? -16.324 19.413 33.279 1.00 95.94 185 LYS A O 1
ATOM 1546 N N . TYR A 1 186 ? -14.533 18.140 32.771 1.00 94.88 186 TYR A N 1
ATOM 1547 C CA . TYR A 1 186 ? -13.672 18.649 33.834 1.00 94.88 186 TYR A CA 1
ATOM 1548 C C . TYR A 1 186 ? -13.429 20.157 33.689 1.00 94.88 186 TYR A C 1
ATOM 1550 O O . TYR A 1 186 ? -13.661 20.897 34.641 1.00 94.88 186 TYR A O 1
ATOM 1558 N N . ILE A 1 187 ? -13.047 20.624 32.495 1.00 94.25 187 ILE A N 1
ATOM 1559 C CA . ILE A 1 187 ? -12.825 22.050 32.216 1.00 94.25 187 ILE A CA 1
ATOM 1560 C C . ILE A 1 187 ? -14.098 22.869 32.454 1.00 94.25 187 ILE A C 1
ATOM 1562 O O . ILE A 1 187 ? -14.051 23.902 33.117 1.00 94.25 187 ILE A O 1
ATOM 1566 N N . SER A 1 188 ? -15.238 22.408 31.933 1.00 91.88 188 SER A N 1
ATOM 1567 C CA . SER A 1 188 ? -16.513 23.111 32.096 1.00 91.88 188 SER A CA 1
ATOM 1568 C C . SER A 1 188 ? -16.893 23.253 33.571 1.00 91.88 188 SER A C 1
ATOM 1570 O O . SER A 1 188 ? -17.300 24.333 33.994 1.00 91.88 188 SER A O 1
ATOM 1572 N N . LYS A 1 189 ? -16.702 22.195 34.370 1.00 91.75 189 LYS A N 1
ATOM 1573 C CA . LYS A 1 189 ? -16.911 22.249 35.820 1.00 91.75 189 LYS A CA 1
ATOM 1574 C C . LYS A 1 189 ? -15.930 23.207 36.500 1.00 91.75 189 LYS A C 1
ATOM 1576 O O . LYS A 1 189 ? -16.358 24.052 37.273 1.00 91.75 189 LYS A O 1
ATOM 1581 N N . TYR A 1 190 ? -14.639 23.113 36.176 1.00 90.25 190 TYR A N 1
ATOM 1582 C CA . TYR A 1 190 ? -13.602 23.976 36.741 1.00 90.25 190 TYR A CA 1
ATOM 1583 C C . TYR A 1 190 ? -13.917 25.464 36.545 1.00 90.25 190 TYR A C 1
ATOM 1585 O O . TYR A 1 190 ? -13.805 26.240 37.490 1.00 90.25 190 TYR A O 1
ATOM 1593 N N . PHE A 1 191 ? -14.341 25.866 35.343 1.00 89.88 191 PHE A N 1
ATOM 1594 C CA . PHE A 1 191 ? -14.687 27.260 35.072 1.00 89.88 191 PHE A CA 1
ATOM 1595 C C . PHE A 1 191 ? -15.982 27.703 35.756 1.00 89.88 191 PHE A C 1
ATOM 1597 O O . PHE A 1 191 ? -16.003 28.809 36.285 1.00 89.88 191 PHE A O 1
ATOM 1604 N N . LYS A 1 192 ? -17.013 26.850 35.834 1.00 86.81 192 LYS A N 1
ATOM 1605 C CA . LYS A 1 192 ? -18.226 27.155 36.616 1.00 86.81 192 LYS A CA 1
ATOM 1606 C C . LYS A 1 192 ? -17.910 27.395 38.092 1.00 86.81 192 LYS A C 1
ATOM 1608 O O . LYS A 1 192 ? -18.351 28.387 38.658 1.00 86.81 192 LYS A O 1
ATOM 1613 N N . ASP A 1 193 ? -17.081 26.537 38.682 1.00 86.69 193 ASP A N 1
ATOM 1614 C CA . ASP A 1 193 ? -16.722 26.619 40.101 1.00 86.69 193 ASP A CA 1
ATOM 1615 C C . ASP A 1 193 ? -15.794 27.820 40.412 1.00 86.69 193 ASP A C 1
ATOM 1617 O O . ASP A 1 193 ? -15.786 28.315 41.538 1.00 86.69 193 ASP A O 1
ATOM 1621 N N . LYS A 1 194 ? -14.994 28.297 39.440 1.00 79.75 194 LYS A N 1
ATOM 1622 C CA . LYS A 1 194 ? -14.000 29.379 39.621 1.00 79.75 194 LYS A CA 1
ATOM 1623 C C . LYS A 1 194 ? -14.440 30.768 39.160 1.00 79.75 194 LYS A C 1
ATOM 1625 O O . LYS A 1 194 ? -13.950 31.743 39.724 1.00 79.75 194 LYS A O 1
ATOM 1630 N N . LEU A 1 195 ? -15.251 30.867 38.108 1.00 73.62 195 LEU A N 1
ATOM 1631 C CA . LEU A 1 195 ? -15.603 32.146 37.478 1.00 73.62 195 LEU A CA 1
ATOM 1632 C C . LEU A 1 195 ? -17.036 32.591 37.757 1.00 73.62 195 LEU A C 1
ATOM 1634 O O . LEU A 1 195 ? -17.326 33.750 37.489 1.00 73.62 195 LEU A O 1
ATOM 1638 N N . GLY A 1 196 ? -17.882 31.728 38.332 1.00 60.38 196 GLY A N 1
ATOM 1639 C CA . GLY A 1 196 ? -19.230 32.099 38.757 1.00 60.38 196 GLY A CA 1
ATOM 1640 C C . GLY A 1 196 ? -20.045 32.746 37.638 1.00 60.38 196 GLY A C 1
ATOM 1641 O O . GLY A 1 196 ? -20.316 33.941 37.697 1.00 60.38 196 GLY A O 1
ATOM 1642 N N . GLU A 1 197 ? -20.436 31.957 36.639 1.00 54.81 197 GLU A N 1
ATOM 1643 C CA . GLU A 1 197 ? -21.697 32.231 35.935 1.00 54.81 197 GLU A CA 1
ATOM 1644 C C . GLU A 1 197 ? -22.830 31.475 36.628 1.00 54.81 197 GLU A C 1
ATOM 1646 O O . GLU A 1 197 ? -22.680 30.241 36.819 1.00 54.81 197 GLU A O 1
#

pLDDT: mean 91.72, std 8.38, range [54.81, 97.88]